Protein AF-A0A9J7M0S5-F1 (afdb_monomer)

Organism: Branchiostoma floridae (NCBI:txid7739)

Foldseek 3Di:
DPPDPPLLVLLLVLLVLLLVLLVCLQVDQAQFWDQPPQWTWGGHLFWIWIDHPPDIDIDGPPDPVPDDPLSVLLVVLSVQLSVLSVVLSVLSVVCVVVVDLDLVSLLVSLVSLLSSLVSLVSSLVSVVVVQCVVVDVPDDTGGGVSSVSSNSSSVSSNVSSVSSNVVSVVVVCVVDPDDDDDDDDDPVVVLVVLLVQLVVLLVVLVVQCVVCVVVVPLVSLLVSLVSLLVSLVSLVVSLVVVVVVVVVPPPDPDDDDDDPVSVVSNVSSVCSNVVSVVSNVVSVPPVPPPPPDPPDPVVVVVVVVVVD

Mean predicted aligned error: 14.4 Å

InterPro domains:
  IPR004031 PMP-22/EMP/MP20/Claudin [PF00822] (10-162)
  IPR004031 PMP-22/EMP/MP20/Claudin [PF00822] (182-276)
  IPR050579 Peripheral myelin protein 22/Epithelial membrane protein-like [PTHR10671] (12-172)

Radius of gyration: 26.74 Å; Cα contacts (8 Å, |Δi|>4): 380; chains: 1; bounding box: 55×58×106 Å

Secondary structure (DSSP, 8-state):
-PPP-HHHHHHHHHHHHHHHHHHHHHHSS-SEEEEETTEEEEE-SSEEEEEETTEEEEEE-S-GGGS-HHHHHHHHHHHHHHHHHHHHHHHHHHHHHTT---HHHHHHHHHHHHHHHHHHHHHHHHHHHHHHHHH-TTSPP-B-HHHHHHHHHHHHHHHHHHHHHHHHHHHHHTTS---------SHHHHHHHHHHHHHHHHHHHHHHHHHHHHTT-HHHHHHHHHHHHHHHHHHHHHHHHHHHHHHHHS-SSSPP---HHHHHHHHHHHHHHHHHHHHHHTTTTTTTSSSS---SHHHHHHHHHTT-

pLDDT: mean 77.49, std 16.08, range [40.69, 97.25]

Nearest PDB structures (foldseek):
  7oca-assembly1_I  TM=7.736E-01  e=8.422E-07  Rattus norvegicus
  7rz9-assembly1_A  TM=8.386E-01  e=1.838E-04  Rattus norvegicus
  4p1n-assembly1_A  TM=4.157E-01  e=3.566E+00  Kluyveromyces 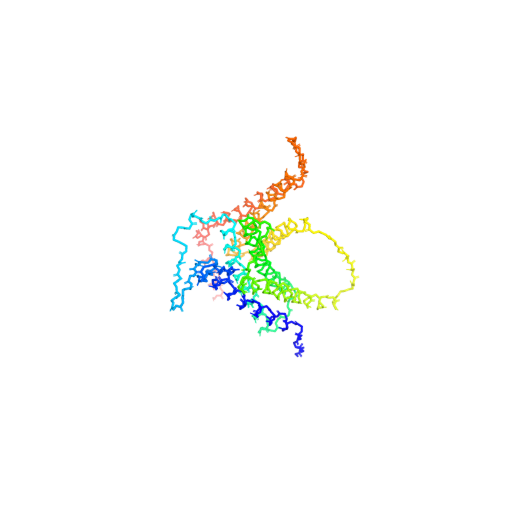marxianus
  6a94-assembly2_B  TM=2.482E-01  e=3.566E+00  Homo sapiens

Sequence (308 aa):
MTPLNDVFVGGISSTLVGLVMYVVGIATPAWVIDSRLGLRQEWGLWQRCTTNIADRTCEGYGDISDLTVALHFTRAFAVIGPLLLIAGVNVALVFYAEHKNSNKVQRKYGALIIAGGACGVIATAIFGVELRNAIGVKLSIPFGYSFHLTLVQGLLTVGGGAVIIADGRRDAEDQQPVQRISQGSGAVHATRTFAVIGLLMLIA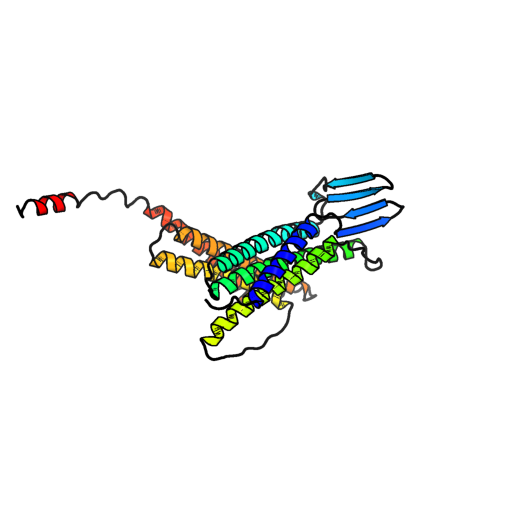GVALAYYAAYKNSNKDKTKYGALIIAGGVCGIIAVAIFGASMRNGSGTELPIPFGYSFYLTWVQAFLTVFGGTDIIDIKAGRRDTEDDQPVHREEVIAMRESII

Solvent-accessible surface area (backbone atoms only — not comparable to full-atom values): 16266 Å² total; per-residue (Å²): 132,79,79,77,60,66,62,49,52,50,12,52,52,35,30,53,54,13,51,53,33,34,54,53,17,59,72,36,39,33,35,31,49,49,76,56,96,79,36,39,37,25,39,28,84,68,31,37,33,42,33,47,99,88,48,74,53,72,44,62,65,85,59,72,82,78,53,56,72,55,56,54,53,22,52,51,27,57,53,51,13,56,53,33,31,53,54,16,49,52,54,52,50,51,38,60,72,67,69,55,89,46,44,76,54,36,43,52,34,17,47,33,21,26,52,14,12,49,25,30,40,50,20,49,51,44,47,52,52,53,52,45,64,74,68,37,95,85,59,87,77,50,69,21,66,21,44,52,34,21,44,52,14,15,53,34,13,32,50,13,14,49,42,30,33,52,55,33,43,54,74,50,49,82,74,48,91,87,85,90,86,91,88,86,81,69,79,68,40,58,46,46,47,36,41,47,52,12,48,53,36,30,54,55,11,52,56,49,29,53,50,21,57,75,68,66,36,77,78,49,32,48,62,19,18,55,36,20,25,56,12,11,55,38,26,41,54,26,44,55,54,50,52,53,54,54,67,69,69,63,91,56,99,65,88,78,83,78,58,70,69,58,56,49,40,45,52,50,17,48,54,30,34,52,57,17,48,53,59,42,50,64,60,65,74,58,68,82,70,72,86,78,77,94,84,59,76,65,62,63,54,61,64,59,63,79,78,115

Structure (mmCIF, N/CA/C/O backbone):
data_AF-A0A9J7M0S5-F1
#
_entry.id   AF-A0A9J7M0S5-F1
#
loop_
_atom_site.group_PDB
_atom_site.id
_atom_site.type_symbol
_atom_site.label_atom_id
_atom_site.label_alt_id
_atom_site.label_comp_id
_atom_site.label_asym_id
_atom_site.label_entity_id
_atom_site.label_seq_id
_atom_site.pdbx_PDB_ins_code
_atom_site.Cartn_x
_atom_site.Cartn_y
_atom_site.Cartn_z
_atom_site.occupancy
_atom_site.B_iso_or_equiv
_atom_site.auth_seq_id
_atom_site.auth_comp_id
_atom_site.auth_asym_id
_atom_site.auth_atom_id
_atom_site.pdbx_PDB_model_num
ATOM 1 N N . MET A 1 1 ? -24.491 -16.991 21.379 1.00 50.66 1 MET A N 1
ATOM 2 C CA . MET A 1 1 ? -23.525 -16.754 20.288 1.00 50.66 1 MET A CA 1
ATOM 3 C C . MET A 1 1 ? -24.301 -16.161 19.138 1.00 50.66 1 MET A C 1
ATOM 5 O O . MET A 1 1 ? -25.203 -16.822 18.643 1.00 50.66 1 MET A O 1
ATOM 9 N N . THR A 1 2 ? -24.041 -14.907 18.791 1.00 56.00 2 THR A N 1
ATOM 10 C CA . THR A 1 2 ? -24.579 -14.333 17.557 1.00 56.00 2 THR A CA 1
ATOM 11 C C . THR A 1 2 ? -23.887 -15.019 16.376 1.00 56.00 2 THR A C 1
ATOM 13 O O . THR A 1 2 ? -22.676 -15.249 16.453 1.00 56.00 2 THR A O 1
ATOM 16 N N . PRO A 1 3 ? -24.631 -15.426 15.332 1.00 68.50 3 PRO A N 1
ATOM 17 C CA . PRO A 1 3 ? -24.021 -15.967 14.127 1.00 68.50 3 PRO A CA 1
ATOM 18 C C . PRO A 1 3 ? -23.045 -14.930 13.578 1.00 68.50 3 PRO A C 1
ATOM 20 O O . PRO A 1 3 ? -23.314 -13.730 13.602 1.00 68.50 3 PRO A O 1
ATOM 23 N N . LEU A 1 4 ? -21.873 -15.396 13.170 1.00 67.56 4 LEU A N 1
ATOM 24 C CA . LEU A 1 4 ? -20.842 -14.522 12.652 1.00 67.56 4 LEU A CA 1
ATOM 25 C C . LEU A 1 4 ? -21.320 -13.918 11.323 1.00 67.56 4 LEU A C 1
ATOM 27 O O . LEU A 1 4 ? -21.829 -14.649 10.477 1.00 67.56 4 LEU A O 1
ATOM 31 N N . ASN A 1 5 ? -21.176 -12.604 11.135 1.00 84.75 5 ASN A N 1
ATOM 32 C CA . ASN A 1 5 ? -21.660 -11.941 9.926 1.00 84.75 5 ASN A CA 1
ATOM 33 C C . ASN A 1 5 ? -20.864 -12.425 8.703 1.00 84.75 5 ASN A C 1
ATOM 35 O O . ASN A 1 5 ? -19.678 -12.114 8.571 1.00 84.75 5 ASN A O 1
ATOM 39 N N . ASP A 1 6 ? -21.523 -13.115 7.769 1.00 89.38 6 ASP A N 1
ATOM 40 C CA . ASP A 1 6 ? -20.924 -13.581 6.505 1.00 89.38 6 ASP A CA 1
ATOM 41 C C . ASP A 1 6 ? -20.226 -12.445 5.729 1.00 89.38 6 ASP A C 1
ATOM 43 O O . ASP A 1 6 ? -19.218 -12.649 5.051 1.00 89.38 6 ASP A O 1
ATOM 47 N N . VAL A 1 7 ? -20.722 -11.213 5.888 1.00 90.06 7 VAL A N 1
ATOM 48 C CA . VAL A 1 7 ? -20.163 -9.986 5.302 1.00 90.06 7 VAL A CA 1
ATOM 49 C C . VAL A 1 7 ? -18.749 -9.694 5.819 1.00 90.06 7 VAL A C 1
ATOM 51 O O . VAL A 1 7 ? -17.859 -9.357 5.035 1.00 90.06 7 VAL A O 1
ATOM 54 N N . PHE A 1 8 ? -18.519 -9.855 7.124 1.00 90.69 8 PHE A N 1
ATOM 55 C CA . PHE A 1 8 ? -17.214 -9.636 7.746 1.00 90.69 8 PHE A CA 1
ATOM 56 C C . PHE A 1 8 ? -16.186 -10.661 7.263 1.00 90.69 8 PHE A C 1
ATOM 58 O O . PHE A 1 8 ? -15.068 -10.301 6.882 1.00 90.69 8 PHE A O 1
ATOM 65 N N . VAL A 1 9 ? -16.596 -11.934 7.214 1.00 92.44 9 VAL A N 1
ATOM 66 C CA . VAL A 1 9 ? -15.779 -13.033 6.680 1.00 92.44 9 VAL A CA 1
ATOM 67 C C . VAL A 1 9 ? -15.413 -12.758 5.228 1.00 92.44 9 VAL A C 1
ATOM 69 O O . VAL A 1 9 ? -14.238 -12.828 4.876 1.00 92.44 9 VAL A O 1
ATOM 72 N N . GLY A 1 10 ? -16.385 -12.340 4.412 1.00 90.56 10 GLY A N 1
ATOM 73 C CA . GLY A 1 10 ? -16.151 -11.939 3.027 1.00 90.56 10 GLY A CA 1
ATOM 74 C C . GLY A 1 10 ? -15.109 -10.822 2.895 1.00 90.56 10 GLY A C 1
ATOM 75 O O . GLY A 1 10 ? -14.221 -10.905 2.045 1.00 90.56 10 GLY A O 1
ATOM 76 N N . GLY A 1 11 ? -15.153 -9.814 3.773 1.00 93.38 11 GLY A N 1
ATOM 77 C CA . GLY A 1 11 ? -14.161 -8.735 3.817 1.00 93.38 11 GLY A CA 1
ATOM 78 C C . GLY A 1 11 ? -12.740 -9.224 4.133 1.00 93.38 11 GLY A C 1
ATOM 79 O O . GLY A 1 11 ? -11.782 -8.828 3.456 1.00 93.38 11 GLY A O 1
ATOM 80 N N . ILE A 1 12 ? -12.593 -10.126 5.110 1.00 93.50 12 ILE A N 1
ATOM 81 C CA . ILE A 1 12 ? -11.300 -10.742 5.458 1.00 93.50 12 ILE A CA 1
ATOM 82 C C . ILE A 1 12 ? -10.793 -11.622 4.312 1.00 93.50 12 ILE A C 1
ATOM 84 O O . ILE A 1 12 ? -9.646 -11.466 3.891 1.00 93.50 12 ILE A O 1
ATOM 88 N N . SER A 1 13 ? -11.634 -12.505 3.768 1.00 92.19 13 SER A N 1
ATOM 89 C CA . SER A 1 13 ? -11.271 -13.403 2.667 1.00 92.19 13 SER A CA 1
ATOM 90 C C . SER A 1 13 ? -10.833 -12.629 1.422 1.00 92.19 13 SER A C 1
ATOM 92 O O . SER A 1 13 ? -9.784 -12.935 0.856 1.00 92.19 13 SER A O 1
ATOM 94 N N . SER A 1 14 ? -11.565 -11.574 1.039 1.00 94.75 14 SER A N 1
ATOM 95 C CA . SER A 1 14 ? -11.180 -10.682 -0.068 1.00 94.75 14 SER A CA 1
ATOM 96 C C . SER A 1 14 ? -9.816 -10.032 0.178 1.00 94.75 14 SER A C 1
ATOM 98 O O . SER A 1 14 ? -8.972 -9.972 -0.718 1.00 94.75 14 SER A O 1
ATOM 100 N N . THR A 1 15 ? -9.562 -9.591 1.413 1.00 95.12 15 THR A N 1
ATOM 101 C CA . THR A 1 15 ? -8.284 -8.973 1.788 1.00 95.12 15 THR A CA 1
ATOM 102 C C . THR A 1 15 ? -7.125 -9.972 1.741 1.00 95.12 15 THR A C 1
ATOM 104 O O . THR A 1 15 ? -6.049 -9.616 1.269 1.00 95.12 15 THR A O 1
ATOM 107 N N . LEU A 1 16 ? -7.331 -11.219 2.178 1.00 92.88 16 LEU A N 1
ATOM 108 C CA . LEU A 1 16 ? -6.322 -12.285 2.120 1.00 92.88 16 LEU A CA 1
ATOM 109 C C . LEU A 1 16 ? -5.949 -12.642 0.678 1.00 92.88 16 LEU A C 1
ATOM 111 O O . LEU A 1 16 ? -4.764 -12.700 0.352 1.00 92.88 16 LEU A O 1
ATOM 115 N N . VAL A 1 17 ? -6.944 -12.824 -0.196 1.00 92.44 17 VAL A N 1
ATOM 116 C CA . VAL A 1 17 ? -6.710 -13.065 -1.630 1.00 92.44 17 VAL A CA 1
ATOM 117 C C . VAL A 1 17 ? -5.955 -11.888 -2.246 1.00 92.44 17 VAL A C 1
ATOM 119 O O . VAL A 1 17 ? -4.959 -12.088 -2.941 1.00 92.44 17 VAL A O 1
ATOM 122 N N . GLY A 1 18 ? -6.373 -10.660 -1.926 1.00 94.75 18 GLY A N 1
ATOM 123 C CA . GLY A 1 18 ? -5.671 -9.451 -2.334 1.00 94.75 18 GLY A CA 1
ATOM 124 C C . GLY A 1 18 ? -4.216 -9.430 -1.856 1.00 94.75 18 GLY A C 1
ATOM 125 O O . GLY A 1 18 ? -3.323 -9.198 -2.659 1.00 94.75 18 GLY A O 1
ATOM 126 N N . LEU A 1 19 ? -3.938 -9.737 -0.588 1.00 94.88 19 LEU A N 1
ATOM 127 C CA . LEU A 1 19 ? -2.573 -9.778 -0.051 1.00 94.88 19 LEU A CA 1
ATOM 128 C C . LEU A 1 19 ? -1.677 -10.766 -0.817 1.00 94.88 19 LEU A C 1
ATOM 130 O O . LEU A 1 19 ? -0.555 -10.410 -1.174 1.00 94.88 19 LEU A O 1
ATOM 134 N N . VAL A 1 20 ? -2.173 -11.970 -1.117 1.00 91.62 20 VAL A N 1
ATOM 135 C CA . VAL A 1 20 ? -1.430 -12.962 -1.914 1.00 91.62 20 VAL A CA 1
ATOM 136 C C . VAL A 1 20 ? -1.139 -12.420 -3.313 1.00 91.62 20 VAL A C 1
ATOM 138 O O . VAL A 1 20 ? 0.007 -12.468 -3.762 1.00 91.62 20 VAL A O 1
ATOM 141 N N . MET A 1 21 ? -2.143 -11.840 -3.979 1.00 93.81 21 MET A N 1
ATOM 142 C CA . MET A 1 21 ? -1.956 -11.191 -5.280 1.00 93.81 21 MET A CA 1
ATOM 143 C C . MET A 1 21 ? -0.946 -10.042 -5.211 1.00 93.81 21 MET A C 1
ATOM 145 O O . MET A 1 21 ? -0.172 -9.882 -6.153 1.00 93.81 21 MET A O 1
ATOM 149 N N . TYR A 1 22 ? -0.896 -9.288 -4.103 1.00 96.31 22 TYR A N 1
ATOM 150 C CA . TYR A 1 22 ? 0.104 -8.235 -3.913 1.00 96.31 22 TYR A CA 1
ATOM 151 C C . TYR A 1 22 ? 1.507 -8.829 -3.923 1.00 96.31 22 TYR A C 1
ATOM 153 O O . TYR A 1 22 ? 2.348 -8.419 -4.717 1.00 96.31 22 TYR A O 1
ATOM 161 N N . VAL A 1 23 ? 1.755 -9.809 -3.050 1.00 92.50 23 VAL A N 1
ATOM 162 C CA . VAL A 1 23 ? 3.083 -10.402 -2.863 1.00 92.50 23 VAL A CA 1
ATOM 163 C C . VAL A 1 23 ? 3.568 -11.028 -4.168 1.00 92.50 23 VAL A C 1
ATOM 165 O O . VAL A 1 23 ? 4.701 -10.789 -4.581 1.00 92.50 23 VAL A O 1
ATOM 168 N N . VAL A 1 24 ? 2.694 -11.759 -4.866 1.00 93.56 24 VAL A N 1
ATOM 169 C CA . VAL A 1 24 ? 3.006 -12.330 -6.183 1.00 93.56 24 VAL A CA 1
ATOM 170 C C . VAL A 1 24 ? 3.266 -11.225 -7.208 1.00 93.56 24 VAL A C 1
ATOM 172 O O . VAL A 1 24 ? 4.256 -11.293 -7.935 1.00 93.56 24 VAL A O 1
ATOM 175 N N . GLY A 1 25 ? 2.426 -10.189 -7.249 1.00 95.12 25 GLY A N 1
ATOM 176 C CA . GLY A 1 25 ? 2.572 -9.050 -8.153 1.00 95.12 25 GLY A CA 1
ATOM 177 C C . GLY A 1 25 ? 3.913 -8.339 -7.984 1.00 95.12 25 GLY A C 1
ATOM 178 O O . GLY A 1 25 ? 4.623 -8.136 -8.961 1.00 95.12 25 GLY A O 1
ATOM 179 N N . ILE A 1 26 ? 4.330 -8.027 -6.757 1.00 95.81 26 ILE A N 1
ATOM 180 C CA . ILE A 1 26 ? 5.596 -7.312 -6.527 1.00 95.81 26 ILE A CA 1
ATOM 181 C C . ILE A 1 26 ? 6.823 -8.203 -6.703 1.00 95.81 26 ILE A C 1
ATOM 183 O O . ILE A 1 26 ? 7.865 -7.696 -7.105 1.00 95.81 26 ILE A O 1
ATOM 187 N N . ALA A 1 27 ? 6.737 -9.498 -6.390 1.00 92.94 27 ALA A N 1
ATOM 188 C CA . ALA A 1 27 ? 7.886 -10.401 -6.453 1.00 92.94 27 ALA A CA 1
ATOM 189 C C . ALA A 1 27 ? 8.211 -10.842 -7.888 1.00 92.94 27 ALA A C 1
ATOM 191 O O . ALA A 1 27 ? 9.356 -11.171 -8.196 1.00 92.94 27 ALA A O 1
ATOM 192 N N . THR A 1 28 ? 7.213 -10.862 -8.771 1.00 95.06 28 THR A N 1
ATOM 193 C CA . THR A 1 28 ? 7.374 -11.361 -10.140 1.00 95.06 28 THR A CA 1
ATOM 194 C C . THR A 1 28 ? 7.913 -10.290 -11.098 1.00 95.06 28 THR A C 1
ATOM 196 O O . THR A 1 28 ? 7.571 -9.111 -10.983 1.00 95.06 28 THR A O 1
ATOM 199 N N . PRO A 1 29 ? 8.747 -10.674 -12.086 1.00 94.56 29 PRO A N 1
ATOM 200 C CA . PRO A 1 29 ? 9.398 -9.727 -12.985 1.00 94.56 29 PRO A CA 1
ATOM 201 C C . PRO A 1 29 ? 8.539 -9.298 -14.184 1.00 94.56 29 PRO A C 1
ATOM 203 O O . PRO A 1 29 ? 9.051 -8.681 -15.104 1.00 94.56 29 PRO A O 1
ATOM 206 N N . ALA A 1 30 ? 7.251 -9.638 -14.228 1.00 95.88 30 ALA A N 1
ATOM 207 C CA . ALA A 1 30 ? 6.408 -9.429 -15.403 1.00 95.88 30 ALA A CA 1
ATOM 208 C C . ALA A 1 30 ? 5.510 -8.192 -15.250 1.00 95.88 30 ALA A C 1
ATOM 210 O O . ALA A 1 30 ? 4.289 -8.276 -15.399 1.00 95.88 30 ALA A O 1
ATOM 211 N N . TRP A 1 31 ? 6.100 -7.036 -14.933 1.00 96.50 31 TRP A N 1
ATOM 212 C CA . TRP A 1 31 ? 5.376 -5.757 -14.934 1.00 96.50 31 TRP A CA 1
ATOM 213 C C . TRP A 1 31 ? 5.278 -5.172 -16.342 1.00 96.50 31 TRP A C 1
ATOM 215 O O . TRP A 1 31 ? 4.243 -4.617 -16.709 1.00 96.50 31 TRP A O 1
ATOM 225 N N . VAL A 1 32 ? 6.321 -5.366 -17.148 1.00 95.62 32 VAL A N 1
ATOM 226 C CA . VAL A 1 32 ? 6.356 -5.038 -18.580 1.00 95.62 32 VAL A CA 1
ATOM 227 C C . VAL A 1 32 ? 6.932 -6.224 -19.327 1.00 95.62 32 VAL A C 1
ATOM 229 O O . VAL A 1 32 ? 7.891 -6.835 -18.855 1.00 95.62 32 VAL A O 1
ATOM 232 N N . ILE A 1 33 ? 6.357 -6.547 -20.481 1.00 94.69 33 ILE A N 1
ATOM 233 C CA . ILE A 1 33 ? 6.844 -7.623 -21.343 1.00 94.69 33 ILE A CA 1
ATOM 234 C C . ILE A 1 33 ? 7.130 -7.029 -22.717 1.00 94.69 33 ILE A C 1
ATOM 236 O O . ILE A 1 33 ? 6.203 -6.719 -23.452 1.00 94.69 33 ILE A O 1
ATOM 240 N N . ASP A 1 34 ? 8.399 -6.889 -23.083 1.00 93.38 34 ASP A N 1
ATOM 241 C CA . ASP A 1 34 ? 8.790 -6.495 -24.436 1.00 93.38 34 ASP A CA 1
ATOM 242 C C . ASP A 1 34 ? 9.252 -7.723 -25.227 1.00 93.38 34 ASP A C 1
ATOM 244 O O . ASP A 1 34 ? 9.891 -8.631 -24.697 1.00 93.38 34 ASP A O 1
ATOM 248 N N . SER A 1 35 ? 8.888 -7.794 -26.501 1.00 92.06 35 SER A N 1
ATOM 249 C CA . SER A 1 35 ? 9.251 -8.897 -27.394 1.00 92.06 35 SER A CA 1
ATOM 250 C C . SER A 1 35 ? 9.751 -8.315 -28.705 1.00 92.06 35 SER A C 1
ATOM 252 O O . SER A 1 35 ? 8.985 -8.113 -29.647 1.00 92.06 35 SER A O 1
ATOM 254 N N . ARG A 1 36 ? 11.052 -8.017 -28.759 1.00 87.50 36 ARG A N 1
ATOM 255 C CA . ARG A 1 36 ? 11.717 -7.471 -29.950 1.00 87.50 36 ARG A CA 1
ATOM 256 C C . ARG A 1 36 ? 12.820 -8.412 -30.398 1.00 87.50 36 ARG A C 1
ATOM 258 O O . ARG A 1 36 ? 13.562 -8.940 -29.578 1.00 87.50 36 ARG A O 1
ATOM 265 N N . LEU A 1 37 ? 12.937 -8.596 -31.714 1.00 85.69 37 LEU A N 1
ATOM 266 C CA . LEU A 1 37 ? 14.031 -9.352 -32.344 1.00 85.69 37 LEU A CA 1
ATOM 267 C C . LEU A 1 37 ? 14.166 -10.804 -31.833 1.00 85.69 37 LEU A C 1
ATOM 269 O O . LEU A 1 37 ? 15.267 -11.335 -31.752 1.00 85.69 37 LEU A O 1
ATOM 273 N N . GLY A 1 38 ? 13.051 -11.442 -31.462 1.00 87.31 38 GLY A N 1
ATOM 274 C CA . GLY A 1 38 ? 13.047 -12.813 -30.932 1.00 87.31 38 GLY A CA 1
ATOM 275 C C . GLY A 1 38 ? 13.525 -12.947 -29.481 1.00 87.31 38 GLY A C 1
ATOM 276 O O . GLY A 1 38 ? 13.530 -14.057 -28.956 1.00 87.31 38 GLY A O 1
ATOM 277 N N . LEU A 1 39 ? 13.877 -11.841 -28.815 1.00 93.06 39 LEU A N 1
ATOM 278 C CA . LEU A 1 39 ? 14.181 -11.805 -27.387 1.00 93.06 39 LEU A CA 1
ATOM 279 C C . LEU A 1 39 ? 12.950 -11.329 -26.617 1.00 93.06 39 LEU A C 1
ATOM 281 O O . LEU A 1 39 ? 12.393 -10.266 -26.904 1.00 93.06 39 LEU A O 1
ATOM 285 N N . ARG A 1 40 ? 12.537 -12.110 -25.617 1.00 94.81 40 ARG A N 1
ATOM 286 C CA . ARG A 1 40 ? 11.470 -11.722 -24.692 1.00 94.81 40 ARG A CA 1
ATOM 287 C C . ARG A 1 40 ? 12.095 -11.151 -23.428 1.00 94.81 40 ARG A C 1
ATOM 289 O O . ARG A 1 40 ? 12.726 -11.879 -22.666 1.00 94.81 40 ARG A O 1
ATOM 296 N N . GLN A 1 41 ? 11.914 -9.858 -23.208 1.00 95.75 41 GLN A N 1
ATOM 297 C CA . GLN A 1 41 ? 12.384 -9.155 -22.022 1.00 95.75 41 GLN A CA 1
ATOM 298 C C . GLN A 1 41 ? 11.222 -8.890 -21.069 1.00 95.75 41 GLN A C 1
ATOM 300 O O . GLN A 1 41 ? 10.191 -8.350 -21.457 1.00 95.75 41 GLN A O 1
ATOM 305 N N . GLU A 1 42 ? 11.399 -9.249 -19.806 1.00 96.06 42 GLU A N 1
ATOM 306 C CA . GLU A 1 42 ? 10.444 -9.022 -18.728 1.00 96.06 42 GLU A CA 1
ATOM 307 C C . GLU A 1 42 ? 11.075 -8.093 -17.695 1.00 96.06 42 GLU A C 1
ATOM 309 O O . GLU A 1 42 ? 12.166 -8.359 -17.185 1.00 96.06 42 GLU A O 1
ATOM 314 N N . TRP A 1 43 ? 10.405 -6.980 -17.416 1.00 95.19 43 TRP A N 1
ATOM 315 C CA . TRP A 1 43 ? 10.889 -5.959 -16.495 1.00 95.19 43 TRP A CA 1
ATOM 316 C C . TRP A 1 43 ? 10.038 -5.995 -15.235 1.00 95.19 43 TRP A C 1
ATOM 318 O O . TRP A 1 43 ? 8.817 -5.826 -15.305 1.00 95.19 43 TRP A O 1
ATOM 328 N N . GLY A 1 44 ? 10.683 -6.230 -14.094 1.00 95.25 44 GLY A N 1
ATOM 329 C CA . GLY A 1 44 ? 10.062 -6.260 -12.777 1.00 95.25 44 GLY A CA 1
ATOM 330 C C . GLY A 1 44 ? 10.387 -5.042 -11.933 1.00 95.25 44 GLY A C 1
ATOM 331 O O . GLY A 1 44 ? 11.143 -4.165 -12.334 1.00 95.25 44 GLY A O 1
ATOM 332 N N . LEU A 1 45 ? 9.887 -5.031 -10.696 1.00 94.75 45 LEU A N 1
ATOM 333 C CA . LEU A 1 45 ? 10.347 -4.044 -9.719 1.00 94.75 45 LEU A CA 1
ATOM 334 C C . LEU A 1 45 ? 11.797 -4.285 -9.316 1.00 94.75 45 LEU A C 1
ATOM 336 O O . LEU A 1 45 ? 12.533 -3.320 -9.160 1.00 94.75 45 LEU A O 1
ATOM 340 N N . TRP A 1 46 ? 12.207 -5.539 -9.125 1.00 96.00 46 TRP A N 1
ATOM 341 C CA . TRP A 1 46 ? 13.481 -5.881 -8.471 1.00 96.00 46 TRP A CA 1
ATOM 342 C C . TRP A 1 46 ? 14.563 -6.371 -9.426 1.00 96.00 46 TRP A C 1
ATOM 344 O O . TRP A 1 46 ? 15.748 -6.234 -9.136 1.00 96.00 46 TRP A O 1
ATOM 354 N N . GLN A 1 47 ? 14.156 -6.936 -10.555 1.00 95.25 47 GLN A N 1
ATOM 355 C CA . GLN A 1 47 ? 15.047 -7.568 -11.515 1.00 95.25 47 GLN A CA 1
ATOM 356 C C . GLN A 1 47 ? 14.455 -7.481 -12.916 1.00 95.25 47 GLN A C 1
ATOM 358 O O . GLN A 1 47 ? 13.240 -7.327 -13.081 1.00 95.25 47 GLN A O 1
ATOM 363 N N . ARG A 1 48 ? 15.319 -7.639 -13.914 1.00 95.38 48 ARG A N 1
ATOM 364 C CA . ARG A 1 48 ? 14.944 -7.810 -15.315 1.00 95.38 48 ARG A CA 1
ATOM 365 C C . ARG A 1 48 ? 15.331 -9.213 -15.762 1.00 95.38 48 ARG A C 1
ATOM 367 O O . ARG A 1 48 ? 16.366 -9.732 -15.354 1.00 95.38 48 ARG A O 1
ATOM 374 N N . CYS A 1 49 ? 14.497 -9.831 -16.582 1.00 97.00 49 CYS A N 1
ATOM 375 C CA . CYS A 1 49 ? 14.756 -11.154 -17.126 1.00 97.00 49 CYS A CA 1
ATOM 376 C C . CYS A 1 49 ? 14.716 -11.105 -18.649 1.00 97.00 49 CYS A C 1
ATOM 378 O O . CYS A 1 49 ? 13.765 -10.588 -19.228 1.00 97.00 49 CYS A O 1
ATOM 380 N N . THR A 1 50 ? 15.715 -11.688 -19.299 1.00 96.81 50 THR A N 1
ATOM 381 C CA . THR A 1 50 ? 15.747 -11.874 -20.749 1.00 96.81 50 THR A CA 1
ATOM 382 C C . THR A 1 50 ? 15.615 -13.359 -21.046 1.00 96.81 50 THR A C 1
ATOM 384 O O . THR A 1 50 ? 16.351 -14.180 -20.509 1.00 96.81 50 THR A O 1
ATOM 387 N N . THR A 1 51 ? 14.655 -13.712 -21.892 1.00 96.69 51 THR A N 1
ATOM 388 C CA . THR A 1 51 ? 14.451 -15.078 -22.373 1.00 96.69 51 THR A CA 1
ATOM 389 C C . THR A 1 51 ? 14.852 -15.139 -23.843 1.00 96.69 51 THR A C 1
ATOM 391 O O . THR A 1 51 ? 14.247 -14.470 -24.685 1.00 96.69 51 THR A O 1
ATOM 394 N N . ASN A 1 52 ? 15.889 -15.922 -24.128 1.00 94.00 52 ASN A N 1
ATOM 395 C CA . ASN A 1 52 ? 16.272 -16.373 -25.463 1.00 94.00 52 ASN A CA 1
ATOM 396 C C . ASN A 1 52 ? 15.666 -17.775 -25.707 1.00 94.00 52 ASN A C 1
ATOM 398 O O . ASN A 1 52 ? 15.150 -18.392 -24.780 1.00 94.00 52 ASN A O 1
ATOM 402 N N . ILE A 1 53 ? 15.726 -18.287 -26.938 1.00 88.44 53 ILE A N 1
ATOM 403 C CA . ILE A 1 53 ? 15.055 -19.509 -27.429 1.00 88.44 53 ILE A CA 1
ATOM 404 C C . ILE A 1 53 ? 15.179 -20.716 -26.476 1.00 88.44 53 ILE A C 1
ATOM 406 O O . ILE A 1 53 ? 14.254 -21.523 -26.410 1.00 88.44 53 ILE A O 1
ATOM 410 N N . ALA A 1 54 ? 16.276 -20.835 -25.721 1.00 90.31 54 ALA A N 1
ATOM 411 C CA . ALA A 1 54 ? 16.498 -21.941 -24.788 1.00 90.31 54 ALA A CA 1
ATOM 412 C C . ALA A 1 54 ? 16.933 -21.524 -23.371 1.00 90.31 54 ALA A C 1
ATOM 414 O O . ALA A 1 54 ? 17.079 -22.396 -22.520 1.00 90.31 54 ALA A O 1
ATOM 415 N N . ASP A 1 55 ? 17.149 -20.233 -23.103 1.00 95.25 55 ASP A N 1
ATOM 416 C CA . ASP A 1 55 ? 17.734 -19.789 -21.834 1.00 95.25 55 ASP A CA 1
ATOM 417 C C . ASP A 1 55 ? 17.046 -18.535 -21.291 1.00 95.25 55 ASP A C 1
ATOM 419 O O . ASP A 1 55 ? 16.711 -17.617 -22.044 1.00 95.25 55 ASP A O 1
ATOM 423 N N . ARG A 1 56 ? 16.834 -18.503 -19.973 1.00 96.25 56 ARG A N 1
ATOM 424 C CA . ARG A 1 56 ? 16.241 -17.377 -19.250 1.00 96.25 56 ARG A CA 1
ATOM 425 C C . ARG A 1 56 ? 17.243 -16.868 -18.229 1.00 96.25 56 ARG A C 1
ATOM 427 O O . ARG A 1 56 ? 17.403 -17.449 -17.159 1.00 96.25 56 ARG A O 1
ATOM 434 N N . THR A 1 57 ? 17.839 -15.725 -18.528 1.00 97.25 57 THR A N 1
ATOM 435 C CA . THR A 1 57 ? 18.756 -15.036 -17.626 1.00 97.25 57 THR A CA 1
ATOM 436 C C . THR A 1 57 ? 18.011 -13.926 -16.897 1.00 97.25 57 THR A C 1
ATOM 438 O O . THR A 1 57 ? 17.337 -13.101 -17.511 1.00 97.25 57 THR A O 1
ATOM 441 N N . CYS A 1 58 ? 18.092 -13.914 -15.568 1.00 97.12 58 CYS A N 1
ATOM 442 C CA . CYS A 1 58 ? 17.548 -12.845 -14.737 1.00 97.12 58 CYS A CA 1
ATOM 443 C C . CYS A 1 58 ? 18.696 -12.144 -14.026 1.00 97.12 58 CYS A C 1
ATOM 445 O O . CYS A 1 58 ? 19.525 -12.791 -13.390 1.00 97.12 58 CYS A O 1
ATOM 447 N N . GLU A 1 59 ? 18.725 -10.824 -14.120 1.00 96.69 59 GLU A N 1
ATOM 448 C CA . GLU A 1 59 ? 19.717 -9.991 -13.462 1.00 96.69 59 GLU A CA 1
ATOM 449 C C . GLU A 1 59 ? 19.013 -8.927 -12.620 1.00 96.69 59 GLU A C 1
ATOM 451 O O . GLU A 1 59 ? 18.034 -8.295 -13.038 1.00 96.69 59 GLU A O 1
ATOM 456 N N . GLY A 1 60 ? 19.499 -8.759 -11.391 1.00 94.94 60 GLY A N 1
ATOM 457 C CA . GLY A 1 60 ? 19.118 -7.624 -10.566 1.00 94.94 60 GLY A CA 1
ATOM 458 C C . GLY A 1 60 ? 19.584 -6.325 -11.217 1.00 94.94 60 GLY A C 1
ATOM 459 O O . GLY A 1 60 ? 20.519 -6.310 -12.018 1.00 94.94 60 GLY A O 1
ATOM 460 N N . TYR A 1 61 ? 18.941 -5.218 -10.865 1.00 93.19 61 TYR A N 1
ATOM 461 C CA . TYR A 1 61 ? 19.448 -3.911 -11.267 1.00 93.19 61 TYR A CA 1
ATOM 462 C C . TYR A 1 61 ? 20.799 -3.668 -10.580 1.00 93.19 61 TYR A C 1
ATOM 464 O O . TYR A 1 61 ? 20.837 -3.533 -9.359 1.00 93.19 61 TYR A O 1
ATOM 472 N N . GLY A 1 62 ? 21.883 -3.696 -11.363 1.00 88.25 62 GLY A N 1
ATOM 473 C CA . GLY A 1 62 ? 23.259 -3.679 -10.861 1.00 88.25 62 GLY A CA 1
ATOM 474 C C . GLY A 1 62 ? 23.597 -2.415 -10.076 1.00 88.25 62 GLY A C 1
ATOM 475 O O . GLY A 1 62 ? 23.998 -2.515 -8.920 1.00 88.25 62 GLY A O 1
ATOM 476 N N . ASP A 1 63 ? 23.375 -1.242 -10.674 1.00 89.94 63 ASP A N 1
ATOM 477 C CA . ASP A 1 63 ? 23.453 0.029 -9.959 1.00 89.94 63 ASP A CA 1
ATOM 478 C C . ASP A 1 63 ? 22.042 0.542 -9.664 1.00 89.94 63 ASP A C 1
ATOM 480 O O . ASP A 1 63 ? 21.228 0.796 -10.555 1.00 89.94 63 ASP A O 1
ATOM 484 N N . ILE A 1 64 ? 21.735 0.659 -8.376 1.00 85.44 64 ILE A N 1
ATOM 485 C CA . ILE A 1 64 ? 20.458 1.190 -7.901 1.00 85.44 64 ILE A CA 1
ATOM 486 C C . ILE A 1 64 ? 20.343 2.685 -8.237 1.00 85.44 64 ILE A C 1
ATOM 488 O O . ILE A 1 64 ? 19.228 3.186 -8.359 1.00 85.44 64 ILE A O 1
ATOM 492 N N . SER A 1 65 ? 21.472 3.373 -8.414 1.00 87.00 65 SER A N 1
ATOM 493 C CA . SER A 1 65 ? 21.549 4.805 -8.720 1.00 87.00 65 SER A CA 1
ATOM 494 C C . SER A 1 65 ? 21.066 5.136 -10.134 1.00 87.00 65 SER A C 1
ATOM 496 O O . SER A 1 65 ? 20.636 6.260 -10.381 1.00 87.00 65 SER A O 1
ATOM 498 N N . ASP A 1 66 ? 21.081 4.155 -11.040 1.00 88.25 66 ASP A N 1
ATOM 499 C CA . ASP A 1 66 ? 20.639 4.318 -12.430 1.00 88.25 66 ASP A CA 1
ATOM 500 C C . ASP A 1 66 ? 19.110 4.254 -12.581 1.00 88.25 66 ASP A C 1
ATOM 502 O O . ASP A 1 66 ? 18.568 4.453 -13.673 1.00 88.25 66 ASP A O 1
ATOM 506 N N . LEU A 1 67 ? 18.382 3.951 -11.502 1.00 90.19 67 LEU A N 1
ATOM 507 C CA . LEU A 1 67 ? 16.931 3.861 -11.542 1.00 90.19 67 LEU A CA 1
ATOM 508 C C . LEU A 1 67 ? 16.276 5.237 -11.485 1.00 90.19 67 LEU A C 1
ATOM 510 O O . LEU A 1 67 ? 16.692 6.145 -10.769 1.00 90.19 67 LEU A O 1
ATOM 514 N N . THR A 1 68 ? 15.160 5.368 -12.199 1.00 92.62 68 THR A N 1
ATOM 515 C CA . THR A 1 68 ? 14.374 6.598 -12.153 1.00 92.62 68 THR A CA 1
ATOM 516 C C . THR A 1 68 ? 13.779 6.805 -10.761 1.00 92.62 68 THR A C 1
ATOM 518 O O . THR A 1 68 ? 13.372 5.864 -10.070 1.00 92.62 68 THR A O 1
ATOM 521 N N . VAL A 1 69 ? 13.667 8.071 -10.351 1.00 91.25 69 VAL A N 1
ATOM 522 C CA . VAL A 1 69 ? 13.053 8.472 -9.073 1.00 91.25 69 VAL A CA 1
ATOM 523 C C . VAL A 1 69 ? 11.649 7.865 -8.911 1.00 91.25 69 VAL A C 1
ATOM 525 O O . VAL A 1 69 ? 11.272 7.423 -7.825 1.00 91.25 69 VAL A O 1
ATOM 528 N N . ALA A 1 70 ? 10.885 7.765 -10.003 1.00 89.81 70 ALA A N 1
ATOM 529 C CA . ALA A 1 70 ? 9.568 7.134 -10.018 1.00 89.81 70 ALA A CA 1
ATOM 530 C C . ALA A 1 70 ? 9.614 5.642 -9.636 1.00 89.81 70 ALA A C 1
ATOM 532 O O . ALA A 1 70 ? 8.759 5.163 -8.882 1.00 89.81 70 ALA A O 1
ATOM 533 N N . LEU A 1 71 ? 10.622 4.901 -10.103 1.00 91.44 71 LEU A N 1
ATOM 534 C CA . LEU A 1 71 ? 10.785 3.488 -9.772 1.00 91.44 71 LEU A CA 1
ATOM 535 C C . LEU A 1 71 ? 11.170 3.293 -8.296 1.00 91.44 71 LEU A C 1
ATOM 537 O O . LEU A 1 71 ? 10.677 2.361 -7.658 1.00 91.44 71 LEU A O 1
ATOM 541 N N . HIS A 1 72 ? 11.949 4.210 -7.710 1.00 92.50 72 HIS A N 1
ATOM 542 C CA . HIS A 1 72 ? 12.212 4.217 -6.265 1.00 92.50 72 HIS A CA 1
ATOM 543 C C . HIS A 1 72 ? 10.936 4.398 -5.438 1.00 92.50 72 HIS A C 1
ATOM 545 O O . HIS A 1 72 ? 10.694 3.624 -4.509 1.00 92.50 72 HIS A O 1
ATOM 551 N N . PHE A 1 73 ? 10.086 5.367 -5.791 1.00 90.31 73 PHE A N 1
ATOM 552 C CA . PHE A 1 73 ? 8.798 5.546 -5.114 1.00 90.31 73 PHE A CA 1
ATOM 553 C C . PHE A 1 73 ? 7.886 4.331 -5.288 1.00 90.31 73 PHE A C 1
ATOM 555 O O . PHE A 1 73 ? 7.279 3.876 -4.320 1.00 90.31 73 PHE A O 1
ATOM 562 N N . THR A 1 74 ? 7.840 3.760 -6.494 1.00 94.00 74 THR A N 1
ATOM 563 C CA . THR A 1 74 ? 7.077 2.537 -6.781 1.00 94.00 74 THR A CA 1
ATOM 564 C C . THR A 1 74 ? 7.505 1.396 -5.858 1.00 94.00 74 THR A C 1
ATOM 566 O O . THR A 1 74 ? 6.656 0.778 -5.218 1.00 94.00 74 THR A O 1
ATOM 569 N N . ARG A 1 75 ? 8.817 1.157 -5.719 1.00 95.50 75 ARG A N 1
ATOM 570 C CA . ARG A 1 75 ? 9.369 0.148 -4.800 1.00 95.50 75 ARG A CA 1
ATOM 571 C C . ARG A 1 75 ? 9.015 0.435 -3.343 1.00 95.50 75 ARG A C 1
ATOM 573 O O . ARG A 1 75 ? 8.634 -0.485 -2.626 1.00 95.50 75 ARG A O 1
ATOM 580 N N . ALA A 1 76 ? 9.097 1.692 -2.908 1.00 92.94 76 ALA A N 1
ATOM 581 C CA . ALA A 1 76 ? 8.750 2.066 -1.539 1.00 92.94 76 ALA A CA 1
ATOM 582 C C . ALA A 1 76 ? 7.276 1.756 -1.224 1.00 92.94 76 ALA A C 1
ATOM 584 O O . ALA A 1 76 ? 6.981 1.092 -0.230 1.00 92.94 76 ALA A O 1
ATOM 585 N N . PHE A 1 77 ? 6.346 2.154 -2.098 1.00 91.94 77 PHE A N 1
ATOM 586 C CA . PHE A 1 77 ? 4.922 1.848 -1.925 1.00 91.94 77 PHE A CA 1
ATOM 587 C C . PHE A 1 77 ? 4.620 0.348 -2.026 1.00 91.94 77 PHE A C 1
ATOM 589 O O . PHE A 1 77 ? 3.801 -0.152 -1.251 1.00 91.94 77 PHE A O 1
ATOM 596 N N . ALA A 1 78 ? 5.316 -0.370 -2.912 1.00 93.62 78 ALA A N 1
ATOM 597 C CA . ALA A 1 78 ? 5.217 -1.820 -3.056 1.00 93.62 78 ALA A CA 1
ATOM 598 C C . ALA A 1 78 ? 5.676 -2.591 -1.808 1.00 93.62 78 ALA A C 1
ATOM 600 O O . ALA A 1 78 ? 5.222 -3.709 -1.595 1.00 93.62 78 ALA A O 1
ATOM 601 N N . VAL A 1 79 ? 6.542 -2.007 -0.971 1.00 94.56 79 VAL A N 1
ATOM 602 C CA . VAL A 1 79 ? 6.971 -2.596 0.310 1.00 94.56 79 VAL A CA 1
ATOM 603 C C . VAL A 1 79 ? 6.067 -2.154 1.463 1.00 94.56 79 VAL A C 1
ATOM 605 O O . VAL A 1 79 ? 5.656 -2.979 2.276 1.00 94.56 79 VAL A O 1
ATOM 608 N N . ILE A 1 80 ? 5.708 -0.868 1.532 1.00 90.94 80 ILE A N 1
ATOM 609 C CA . ILE A 1 80 ? 4.845 -0.333 2.599 1.00 90.94 80 ILE A CA 1
ATOM 610 C C . ILE A 1 80 ? 3.444 -0.960 2.543 1.00 90.94 80 ILE A C 1
ATOM 612 O O . ILE A 1 80 ? 2.875 -1.293 3.583 1.00 90.94 80 ILE A O 1
ATOM 616 N N . GLY A 1 81 ? 2.893 -1.160 1.343 1.00 93.62 81 GLY A N 1
ATOM 617 C CA . GLY A 1 81 ? 1.549 -1.707 1.152 1.00 93.62 81 GLY A CA 1
ATOM 618 C C . GLY A 1 81 ? 1.337 -3.077 1.812 1.00 93.62 81 GLY A C 1
ATOM 619 O O . GLY A 1 81 ? 0.462 -3.191 2.675 1.00 93.62 81 GLY A O 1
ATOM 620 N N . PRO A 1 82 ? 2.136 -4.108 1.481 1.00 91.56 82 PRO A N 1
ATOM 621 C CA . PRO A 1 82 ? 2.048 -5.422 2.111 1.00 91.56 82 PRO A CA 1
ATOM 622 C C . PRO A 1 82 ? 2.252 -5.381 3.626 1.00 91.56 82 PRO A C 1
ATOM 624 O O . PRO A 1 82 ? 1.554 -6.097 4.336 1.00 91.56 82 PRO A O 1
ATOM 627 N N . LEU A 1 83 ? 3.139 -4.522 4.145 1.00 89.50 83 LEU A N 1
ATOM 628 C CA . LEU A 1 83 ? 3.336 -4.378 5.594 1.00 89.50 83 LEU A CA 1
ATOM 629 C C . LEU A 1 83 ? 2.064 -3.878 6.296 1.00 89.50 83 LEU A C 1
ATOM 631 O O . LEU A 1 83 ? 1.662 -4.439 7.318 1.00 89.50 83 LEU A O 1
ATOM 635 N N . LEU A 1 84 ? 1.393 -2.869 5.728 1.00 91.31 84 LEU A N 1
ATOM 636 C CA . LEU A 1 84 ? 0.117 -2.364 6.246 1.00 91.31 84 LEU A CA 1
ATOM 637 C C . LEU A 1 84 ? -0.995 -3.416 6.161 1.00 91.31 84 LEU A C 1
ATOM 639 O O . LEU A 1 84 ? -1.772 -3.561 7.106 1.00 91.31 84 LEU A O 1
ATOM 643 N N . LEU A 1 85 ? -1.053 -4.175 5.063 1.00 92.31 85 LEU A N 1
ATOM 644 C CA . LEU A 1 85 ? -2.025 -5.256 4.898 1.00 92.31 85 LEU A CA 1
ATOM 645 C C . LEU A 1 85 ? -1.789 -6.394 5.887 1.00 92.31 85 LEU A C 1
ATOM 647 O O . LEU A 1 85 ? -2.741 -6.832 6.520 1.00 92.31 85 LEU A O 1
ATOM 651 N N . ILE A 1 86 ? -0.547 -6.849 6.066 1.00 88.88 86 ILE A N 1
ATOM 652 C CA . ILE A 1 86 ? -0.203 -7.897 7.034 1.00 88.88 86 ILE A CA 1
ATOM 653 C C . ILE A 1 86 ? -0.594 -7.445 8.443 1.00 88.88 86 ILE A C 1
ATOM 655 O O . ILE A 1 86 ? -1.228 -8.206 9.172 1.00 88.88 86 ILE A O 1
ATOM 659 N N . ALA A 1 87 ? -0.284 -6.203 8.826 1.00 88.88 87 ALA A N 1
ATOM 660 C CA . ALA A 1 87 ? -0.696 -5.661 10.119 1.00 88.88 87 ALA A CA 1
ATOM 661 C C . ALA A 1 87 ? -2.230 -5.618 10.262 1.00 88.88 87 ALA A C 1
ATOM 663 O O . ALA A 1 87 ? -2.771 -6.087 11.262 1.00 88.88 87 ALA A O 1
ATOM 664 N N . GLY A 1 88 ? -2.939 -5.105 9.251 1.00 90.88 88 GLY A N 1
ATOM 665 C CA . GLY A 1 88 ? -4.401 -5.021 9.247 1.00 90.88 88 GLY A CA 1
ATOM 666 C C . GLY A 1 88 ? -5.089 -6.389 9.303 1.00 90.88 88 GLY A C 1
ATOM 667 O O . GLY A 1 88 ? -6.014 -6.574 10.092 1.00 90.88 88 GLY A O 1
ATOM 668 N N . VAL A 1 89 ? -4.604 -7.358 8.524 1.00 91.44 89 VAL A N 1
ATOM 669 C CA . VAL A 1 89 ? -5.114 -8.737 8.482 1.00 91.44 89 VAL A CA 1
ATOM 670 C C . VAL A 1 89 ? -4.865 -9.456 9.802 1.00 91.44 89 VAL A C 1
ATOM 672 O O . VAL A 1 89 ? -5.790 -10.068 10.324 1.00 91.44 89 VAL A O 1
ATOM 675 N N . ASN A 1 90 ? -3.667 -9.359 10.386 1.00 87.50 90 ASN A N 1
ATOM 676 C CA . ASN A 1 90 ? -3.387 -9.997 11.677 1.00 87.50 90 ASN A CA 1
ATOM 677 C C . ASN A 1 90 ? -4.308 -9.465 12.780 1.00 87.50 90 ASN A C 1
ATOM 679 O O . ASN A 1 90 ? -4.876 -10.251 13.534 1.00 87.50 90 ASN A O 1
ATOM 683 N N . VAL A 1 91 ? -4.512 -8.143 12.847 1.00 90.12 91 VAL A N 1
ATOM 684 C CA . VAL A 1 91 ? -5.461 -7.559 13.806 1.00 90.12 91 VAL A CA 1
ATOM 685 C C . VAL A 1 91 ? -6.881 -8.060 13.527 1.00 90.12 91 VAL A C 1
ATOM 687 O O . VAL A 1 91 ? -7.560 -8.474 14.461 1.00 90.12 91 VAL A O 1
ATOM 690 N N . ALA A 1 92 ? -7.321 -8.097 12.266 1.00 90.44 92 ALA A N 1
ATOM 691 C CA . ALA A 1 92 ? -8.643 -8.615 11.910 1.00 90.44 92 ALA A CA 1
ATOM 692 C C . ALA A 1 92 ? -8.838 -10.087 12.327 1.00 90.44 92 ALA A C 1
ATOM 694 O O . ALA A 1 92 ? -9.885 -10.428 12.873 1.00 90.44 92 ALA A O 1
ATOM 695 N N . LEU A 1 93 ? -7.827 -10.941 12.126 1.00 88.56 93 LEU A N 1
ATOM 696 C CA . LEU A 1 93 ? -7.859 -12.361 12.493 1.00 88.56 93 LEU A CA 1
ATOM 697 C C . LEU A 1 93 ? -7.875 -12.579 14.010 1.00 88.56 93 LEU A C 1
ATOM 699 O O . LEU A 1 93 ? -8.622 -13.427 14.491 1.00 88.56 93 LEU A O 1
ATOM 703 N N . VAL A 1 94 ? -7.103 -11.804 14.777 1.00 88.44 94 VAL A N 1
ATOM 704 C CA . VAL A 1 94 ? -7.142 -11.867 16.250 1.00 88.44 94 VAL A CA 1
ATOM 705 C C . VAL A 1 94 ? -8.526 -11.469 16.764 1.00 88.44 94 VAL A C 1
ATOM 707 O O . VAL A 1 94 ? -9.092 -12.159 17.607 1.00 88.44 94 VAL A O 1
ATOM 710 N N . PHE A 1 95 ? -9.113 -10.401 16.218 1.00 87.44 95 PHE A N 1
ATOM 711 C CA . PHE A 1 95 ? -10.463 -9.967 16.591 1.00 87.44 95 PHE A CA 1
ATOM 712 C C . PHE A 1 95 ? -11.537 -10.991 16.223 1.00 87.44 95 PHE A C 1
ATOM 714 O O . PHE A 1 95 ? -12.456 -11.225 17.008 1.00 87.44 95 PHE A O 1
ATOM 721 N N . TYR A 1 96 ? -11.390 -11.625 15.060 1.00 87.00 96 TYR A N 1
ATOM 722 C CA . TYR A 1 96 ? -12.229 -12.739 14.640 1.00 87.00 96 TYR A CA 1
ATOM 723 C C . TYR A 1 96 ? -12.146 -13.907 15.637 1.00 87.00 96 TYR A C 1
ATOM 725 O O . TYR A 1 96 ? -13.178 -14.401 16.085 1.00 87.00 96 TYR A O 1
ATOM 733 N N . ALA A 1 97 ? -10.933 -14.309 16.030 1.00 87.94 97 ALA A N 1
ATOM 734 C CA . ALA A 1 97 ? -10.704 -15.433 16.937 1.00 87.94 97 ALA A CA 1
ATOM 735 C C . ALA A 1 97 ? -11.190 -15.167 18.372 1.00 87.94 97 ALA A C 1
ATOM 737 O O . ALA A 1 97 ? -11.699 -16.070 19.029 1.00 87.94 97 ALA A O 1
ATOM 738 N N . GLU A 1 98 ? -11.064 -13.932 18.865 1.00 88.88 98 GLU A N 1
ATOM 739 C CA . GLU A 1 98 ? -11.516 -13.569 20.213 1.00 88.88 98 GLU A CA 1
ATOM 740 C C . GLU A 1 98 ? -13.038 -13.361 20.323 1.00 88.88 98 GLU A C 1
ATOM 742 O O . GLU A 1 98 ? -13.533 -13.107 21.422 1.00 88.88 98 GLU A O 1
ATOM 747 N N . HIS A 1 99 ? -13.789 -13.420 19.213 1.00 82.38 99 HIS A N 1
ATOM 748 C CA . HIS A 1 99 ? -15.220 -13.084 19.156 1.00 82.38 99 HIS A CA 1
ATOM 749 C C . HIS A 1 99 ? -15.567 -11.718 19.788 1.00 82.38 99 HIS A C 1
ATOM 751 O O . HIS A 1 99 ? -16.699 -11.479 20.216 1.00 82.38 99 HIS A O 1
ATOM 757 N N . LYS A 1 100 ? -14.601 -10.792 19.854 1.00 78.44 100 LYS A N 1
ATOM 758 C CA . LYS A 1 100 ? -14.811 -9.448 20.397 1.00 78.44 100 LYS A CA 1
ATOM 759 C C . LYS A 1 100 ? -15.252 -8.520 19.285 1.00 78.44 100 LYS A C 1
ATOM 761 O O . LYS A 1 100 ? -14.435 -8.053 18.496 1.00 78.44 100 LYS A O 1
ATOM 766 N N . ASN A 1 101 ? -16.534 -8.186 19.265 1.00 75.19 101 ASN A N 1
ATOM 767 C CA . ASN A 1 101 ? -17.023 -7.179 18.341 1.00 75.19 101 ASN A CA 1
ATOM 768 C C . ASN A 1 101 ? -16.818 -5.773 18.926 1.00 75.19 101 ASN A C 1
ATOM 770 O O . ASN A 1 101 ? -17.548 -5.336 19.814 1.00 75.19 101 ASN A O 1
ATOM 774 N N . SER A 1 102 ? -1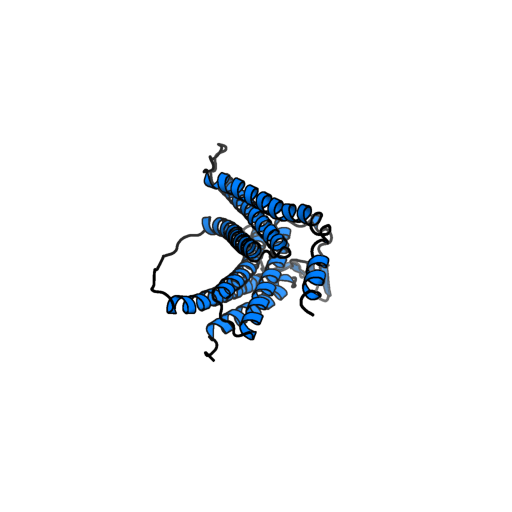5.762 -5.082 18.487 1.00 86.00 102 SER A N 1
ATOM 775 C CA . SER A 1 102 ? -15.511 -3.689 18.865 1.00 86.00 102 SER A CA 1
ATOM 776 C C . SER A 1 102 ? -15.421 -2.808 17.630 1.00 86.00 102 SER A C 1
ATOM 778 O O . SER A 1 102 ? -14.363 -2.689 17.011 1.00 86.00 102 SER A O 1
ATOM 780 N N . ASN A 1 103 ? -16.511 -2.106 17.331 1.00 85.62 103 ASN A N 1
ATOM 781 C CA . ASN A 1 103 ? -16.675 -1.221 16.171 1.00 85.62 103 ASN A CA 1
ATOM 782 C C . ASN A 1 103 ? -15.523 -0.205 16.034 1.00 85.62 103 ASN A C 1
ATOM 784 O O . ASN A 1 103 ? -15.062 0.122 14.937 1.00 85.62 103 ASN A O 1
ATOM 788 N N . LYS A 1 104 ? -14.989 0.273 17.170 1.00 83.00 104 LYS A N 1
ATOM 789 C CA . LYS A 1 104 ? -13.837 1.192 17.210 1.00 83.00 104 LYS A CA 1
ATOM 790 C C . LYS A 1 104 ? -12.563 0.552 16.667 1.00 83.00 104 LYS A C 1
ATOM 792 O O . LYS A 1 104 ? -11.761 1.245 16.043 1.00 83.00 104 LYS A O 1
ATOM 797 N N . VAL A 1 105 ? -12.355 -0.734 16.931 1.00 84.00 105 VAL A N 1
ATOM 798 C CA . VAL A 1 105 ? -11.182 -1.467 16.454 1.00 84.00 105 VAL A CA 1
ATOM 799 C C . VAL A 1 105 ? -11.380 -1.896 15.006 1.00 84.00 105 VAL A C 1
ATOM 801 O O . VAL A 1 105 ? -10.474 -1.660 14.207 1.00 84.00 105 VAL A O 1
ATOM 804 N N . GLN A 1 106 ? -12.583 -2.361 14.644 1.00 87.75 106 GLN A N 1
ATOM 805 C CA . GLN A 1 106 ? -12.965 -2.671 13.259 1.00 87.75 106 GLN A CA 1
ATOM 806 C C . GLN A 1 106 ? -12.654 -1.533 12.291 1.00 87.75 106 GLN A C 1
ATOM 808 O O . GLN A 1 106 ? -11.990 -1.719 11.269 1.00 87.75 106 GLN A O 1
ATOM 813 N N . ARG A 1 107 ? -13.009 -0.307 12.681 1.00 89.06 107 ARG A N 1
ATOM 814 C CA . ARG A 1 107 ? -12.705 0.887 11.893 1.00 89.06 107 ARG A CA 1
ATOM 815 C C . ARG A 1 107 ? -11.204 1.128 11.702 1.00 89.06 107 ARG A C 1
ATOM 817 O O . ARG A 1 107 ? -10.799 1.599 10.642 1.00 89.06 107 ARG A O 1
ATOM 824 N N . LYS A 1 108 ? -10.380 0.843 12.716 1.00 85.81 108 LYS A N 1
ATOM 825 C CA . LYS A 1 108 ? -8.931 1.099 12.673 1.00 85.81 108 LYS A CA 1
ATOM 826 C C . LYS A 1 108 ? -8.215 0.136 11.734 1.00 85.81 108 LYS A C 1
ATOM 828 O O . LYS A 1 108 ? -7.447 0.594 10.892 1.00 85.81 108 LYS A O 1
ATOM 833 N N . TYR A 1 109 ? -8.464 -1.169 11.841 1.00 91.06 109 TYR A N 1
ATOM 834 C CA . TYR A 1 109 ? -7.788 -2.120 10.956 1.00 91.06 109 TYR A CA 1
ATOM 835 C C . TYR A 1 109 ? -8.394 -2.147 9.553 1.00 91.06 109 TYR A C 1
ATOM 837 O O . TYR A 1 109 ? -7.645 -2.291 8.594 1.00 91.06 109 TYR A O 1
ATOM 845 N N . GLY A 1 110 ? -9.699 -1.893 9.396 1.00 90.06 110 GLY A N 1
ATOM 846 C CA . GLY A 1 110 ? -10.286 -1.655 8.076 1.00 90.06 110 GLY A CA 1
ATOM 847 C C . GLY A 1 110 ? -9.614 -0.479 7.354 1.00 90.06 110 GLY A C 1
ATOM 848 O O . GLY A 1 110 ? -9.298 -0.576 6.171 1.00 90.06 110 GLY A O 1
ATOM 849 N N . ALA A 1 111 ? -9.287 0.601 8.076 1.00 90.06 111 ALA A N 1
ATOM 850 C CA . ALA A 1 111 ? -8.535 1.726 7.517 1.00 90.06 111 ALA A CA 1
ATOM 851 C C . ALA A 1 111 ? -7.084 1.357 7.153 1.00 90.06 111 ALA A C 1
ATOM 853 O O . ALA A 1 111 ? -6.602 1.795 6.111 1.00 90.06 111 ALA A O 1
ATOM 854 N N . LEU A 1 112 ? -6.404 0.533 7.963 1.00 89.88 112 LEU A N 1
ATOM 855 C CA . LEU A 1 112 ? -5.071 0.004 7.629 1.00 89.88 112 LEU A CA 1
ATOM 856 C C . LEU A 1 112 ? -5.100 -0.845 6.354 1.00 89.88 112 LEU A C 1
ATOM 858 O O . LEU A 1 112 ? -4.232 -0.690 5.497 1.00 89.88 112 LEU A O 1
ATOM 862 N N . ILE A 1 113 ? -6.122 -1.692 6.205 1.00 94.62 113 ILE A N 1
ATOM 863 C CA . ILE A 1 113 ? -6.318 -2.521 5.014 1.00 94.62 113 ILE A CA 1
ATOM 864 C C . ILE A 1 113 ? -6.526 -1.640 3.771 1.00 94.62 113 ILE A C 1
ATOM 866 O O . ILE A 1 113 ? -5.866 -1.848 2.754 1.00 94.62 113 ILE A O 1
ATOM 870 N N . ILE A 1 114 ? -7.377 -0.610 3.864 1.00 94.94 114 ILE A N 1
ATOM 871 C CA . ILE A 1 114 ? -7.597 0.344 2.764 1.00 94.94 114 ILE A CA 1
ATOM 872 C C . ILE A 1 114 ? -6.309 1.096 2.417 1.00 94.94 114 ILE A C 1
ATOM 874 O O . ILE A 1 114 ? -5.990 1.238 1.239 1.00 94.94 114 ILE A O 1
ATOM 878 N N . ALA A 1 115 ? -5.550 1.553 3.416 1.00 92.31 115 ALA A N 1
ATOM 879 C CA . ALA A 1 115 ? -4.280 2.237 3.189 1.00 92.31 115 ALA A CA 1
ATOM 880 C C . ALA A 1 115 ? -3.266 1.328 2.472 1.00 92.31 115 ALA A C 1
ATOM 882 O O . ALA A 1 115 ? -2.665 1.748 1.485 1.00 92.31 115 ALA A O 1
ATOM 883 N N . GLY A 1 116 ? -3.134 0.068 2.904 1.00 91.81 116 GLY A N 1
ATOM 884 C CA . GLY A 1 116 ? -2.270 -0.914 2.247 1.00 91.81 116 GLY A CA 1
ATOM 885 C C . GLY A 1 116 ? -2.686 -1.207 0.801 1.00 91.81 116 GLY A C 1
ATOM 886 O O . GLY A 1 116 ? -1.834 -1.277 -0.087 1.00 91.81 116 GLY A O 1
ATOM 887 N N . GLY A 1 117 ? -3.994 -1.290 0.540 1.00 92.00 117 GLY A N 1
ATOM 888 C CA . GLY A 1 117 ? -4.550 -1.407 -0.809 1.00 92.00 117 GLY A CA 1
ATOM 889 C C . GLY A 1 117 ? -4.260 -0.197 -1.695 1.00 92.00 117 GLY A C 1
ATOM 890 O O . GLY A 1 117 ? -3.796 -0.347 -2.826 1.00 92.00 117 GLY A O 1
ATOM 891 N N . ALA A 1 118 ? -4.456 1.010 -1.161 1.00 92.38 118 ALA A N 1
ATOM 892 C CA . ALA A 1 118 ? -4.176 2.258 -1.861 1.00 92.38 118 ALA A CA 1
ATOM 893 C C . ALA A 1 118 ? -2.694 2.387 -2.249 1.00 92.38 118 ALA A C 1
ATOM 895 O O . ALA A 1 118 ? -2.400 2.854 -3.347 1.00 92.38 118 ALA A O 1
ATOM 896 N N . CYS A 1 119 ? -1.760 1.919 -1.410 1.00 92.69 119 CYS A N 1
ATOM 897 C CA . CYS A 1 119 ? -0.336 1.884 -1.757 1.00 92.69 119 CYS A CA 1
ATOM 898 C C . CYS A 1 119 ? -0.060 1.072 -3.036 1.00 92.69 119 CYS A C 1
ATOM 900 O O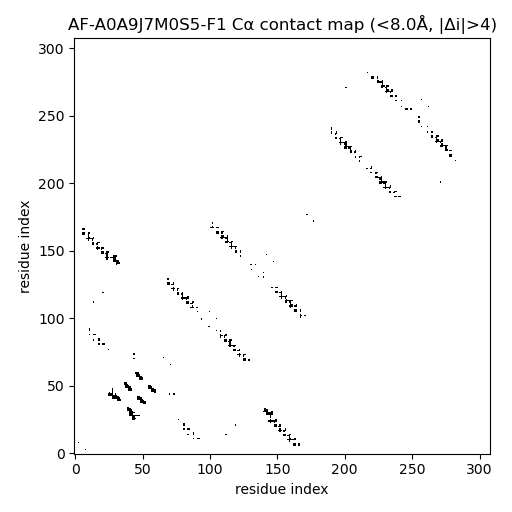 . CYS A 1 119 ? 0.725 1.524 -3.865 1.00 92.69 119 CYS A O 1
ATOM 902 N N . GLY A 1 120 ? -0.722 -0.075 -3.238 1.00 92.62 120 GLY A N 1
ATOM 903 C CA . GLY A 1 120 ? -0.569 -0.880 -4.463 1.00 92.62 120 GLY A CA 1
ATOM 904 C C . GLY A 1 120 ? -1.089 -0.169 -5.716 1.00 92.62 120 GLY A C 1
ATOM 905 O O . GLY A 1 120 ? -0.436 -0.169 -6.764 1.00 92.62 120 GLY A O 1
ATOM 906 N N . VAL A 1 121 ? -2.221 0.532 -5.596 1.00 93.31 121 VAL A N 1
ATOM 907 C CA . VAL A 1 121 ? -2.778 1.357 -6.686 1.00 93.31 121 VAL A CA 1
ATOM 908 C C . VAL A 1 121 ? -1.857 2.533 -7.017 1.00 93.31 121 VAL A C 1
ATOM 910 O O . VAL A 1 121 ? -1.615 2.825 -8.183 1.00 93.31 121 VAL A O 1
ATOM 913 N N . ILE A 1 122 ? -1.297 3.194 -6.003 1.00 89.88 122 ILE A N 1
ATOM 914 C CA . ILE A 1 122 ? -0.347 4.295 -6.200 1.00 89.88 122 ILE A CA 1
ATOM 915 C C . ILE A 1 122 ? 0.933 3.784 -6.874 1.00 89.88 122 ILE A C 1
ATOM 917 O O . ILE A 1 122 ? 1.398 4.404 -7.828 1.00 89.88 122 ILE A O 1
ATOM 921 N N . ALA A 1 123 ? 1.473 2.640 -6.437 1.00 93.25 123 ALA A N 1
ATOM 922 C CA . ALA A 1 123 ? 2.662 2.035 -7.037 1.00 93.25 123 ALA A CA 1
ATOM 923 C C . ALA A 1 123 ? 2.453 1.730 -8.531 1.00 93.25 123 ALA A C 1
ATOM 925 O O . ALA A 1 123 ? 3.265 2.123 -9.366 1.00 93.25 123 ALA A O 1
ATOM 926 N N . THR A 1 124 ? 1.332 1.094 -8.885 1.00 93.31 124 THR A N 1
ATOM 927 C CA . THR A 1 124 ? 0.994 0.807 -10.291 1.00 93.31 124 THR A CA 1
ATOM 928 C C . THR A 1 124 ? 0.759 2.079 -11.108 1.00 93.31 124 THR A C 1
ATOM 930 O O . THR A 1 124 ? 1.233 2.169 -12.239 1.00 93.31 124 THR A O 1
ATOM 933 N N . ALA A 1 125 ? 0.107 3.099 -10.544 1.00 92.56 125 ALA A N 1
ATOM 934 C CA . ALA A 1 125 ? -0.110 4.373 -11.228 1.00 92.56 125 ALA A CA 1
ATOM 935 C C . ALA A 1 125 ? 1.205 5.108 -11.539 1.00 92.56 125 ALA A C 1
ATOM 937 O O . ALA A 1 125 ? 1.407 5.530 -12.678 1.00 92.56 125 ALA A O 1
ATOM 938 N N . ILE A 1 126 ? 2.110 5.225 -10.558 1.00 92.75 126 ILE A N 1
ATOM 939 C CA . ILE A 1 126 ? 3.426 5.861 -10.743 1.00 92.75 126 ILE A CA 1
ATOM 940 C C . ILE A 1 126 ? 4.218 5.116 -11.821 1.00 92.75 126 ILE A C 1
ATOM 942 O O . ILE A 1 126 ? 4.704 5.737 -12.766 1.00 92.75 126 ILE A O 1
ATOM 946 N N . PHE A 1 127 ? 4.286 3.786 -11.718 1.00 93.06 127 PHE A N 1
ATOM 947 C CA . PHE A 1 127 ? 4.991 2.950 -12.686 1.00 93.06 127 PHE A CA 1
ATOM 948 C C . PHE A 1 127 ? 4.432 3.105 -14.109 1.00 93.06 127 PHE A C 1
ATOM 950 O O . PHE A 1 127 ? 5.185 3.275 -15.065 1.00 93.06 127 PHE A O 1
ATOM 957 N N . GLY A 1 128 ? 3.104 3.083 -14.256 1.00 91.75 128 GLY A N 1
ATOM 958 C CA . GLY A 1 128 ? 2.443 3.205 -15.554 1.00 91.75 128 GLY A CA 1
ATOM 959 C C . GLY A 1 128 ? 2.638 4.573 -16.212 1.00 91.75 128 GLY A C 1
ATOM 960 O O . GLY A 1 128 ? 2.842 4.641 -17.425 1.00 91.75 128 GLY A O 1
ATOM 961 N N . VAL A 1 129 ? 2.606 5.660 -15.431 1.00 90.12 129 VAL A N 1
ATOM 962 C CA . VAL A 1 129 ? 2.852 7.022 -15.938 1.00 90.12 129 VAL A CA 1
ATOM 963 C C . VAL A 1 129 ? 4.290 7.170 -16.427 1.00 90.12 129 VAL A C 1
ATOM 965 O O . VAL A 1 129 ? 4.502 7.674 -17.530 1.00 90.12 129 VAL A O 1
ATOM 968 N N . GLU A 1 130 ? 5.263 6.688 -15.655 1.00 91.88 130 GLU A N 1
ATOM 969 C CA . GLU A 1 130 ? 6.678 6.758 -16.031 1.00 91.88 130 GLU A CA 1
ATOM 970 C C . GLU A 1 130 ? 6.955 5.987 -17.326 1.00 91.88 130 GLU A C 1
ATOM 972 O O . GLU A 1 130 ? 7.568 6.506 -18.260 1.00 91.88 130 GLU A O 1
ATOM 977 N N . LEU A 1 131 ? 6.422 4.769 -17.426 1.00 88.31 131 LEU A N 1
ATOM 978 C CA . LEU A 1 131 ? 6.597 3.929 -18.604 1.00 88.31 131 LEU A CA 1
ATOM 979 C C . LEU A 1 131 ? 5.971 4.551 -19.859 1.00 88.31 131 LEU A C 1
ATOM 981 O O . LEU A 1 131 ? 6.547 4.491 -20.946 1.00 88.31 131 LEU A O 1
ATOM 985 N N . ARG A 1 132 ? 4.809 5.197 -19.711 1.00 88.94 132 ARG A N 1
ATOM 986 C CA . ARG A 1 132 ? 4.158 5.930 -20.803 1.00 88.94 132 ARG A CA 1
ATOM 987 C C . ARG A 1 132 ? 5.000 7.107 -21.287 1.00 88.94 132 ARG A C 1
ATOM 989 O O . ARG A 1 132 ? 5.062 7.343 -22.493 1.00 88.94 132 ARG A O 1
ATOM 996 N N . ASN A 1 133 ? 5.640 7.825 -20.369 1.00 89.50 133 ASN A N 1
ATOM 997 C CA . ASN A 1 133 ? 6.517 8.939 -20.714 1.00 89.50 133 ASN A CA 1
ATOM 998 C C . ASN A 1 133 ? 7.784 8.452 -21.430 1.00 89.50 133 ASN A C 1
ATOM 1000 O O . ASN A 1 133 ? 8.195 9.067 -22.410 1.00 89.50 133 ASN A O 1
ATOM 1004 N N . ALA A 1 134 ? 8.352 7.322 -20.997 1.00 87.38 134 ALA A N 1
ATOM 1005 C CA . ALA A 1 134 ? 9.550 6.738 -21.599 1.00 87.38 134 ALA A CA 1
ATOM 1006 C C . ALA A 1 134 ? 9.317 6.184 -23.019 1.00 87.38 134 ALA A C 1
ATOM 1008 O O . ALA A 1 134 ? 10.149 6.374 -23.902 1.00 87.38 134 ALA A O 1
ATOM 1009 N N . ILE A 1 135 ? 8.190 5.504 -23.258 1.00 85.69 135 ILE A N 1
ATOM 1010 C CA . ILE A 1 135 ? 7.894 4.858 -24.552 1.00 85.69 135 ILE A CA 1
ATOM 1011 C C . ILE A 1 135 ? 7.301 5.851 -25.573 1.00 85.69 135 ILE A C 1
ATOM 1013 O O . ILE A 1 135 ? 7.382 5.635 -26.785 1.00 85.69 135 ILE A O 1
ATOM 1017 N N . GLY A 1 136 ? 6.732 6.965 -25.104 1.00 85.12 136 GLY A N 1
ATOM 1018 C CA . GLY A 1 136 ? 6.041 7.942 -25.940 1.00 85.12 136 GLY A CA 1
ATOM 1019 C C . GLY A 1 136 ? 4.614 7.515 -26.315 1.00 85.12 136 GLY A C 1
ATOM 1020 O O . GLY A 1 136 ? 4.232 6.349 -26.265 1.00 85.12 136 GLY A O 1
ATOM 1021 N N . VAL A 1 137 ? 3.783 8.485 -26.709 1.00 76.75 137 VAL A N 1
ATOM 1022 C CA . VAL A 1 137 ? 2.309 8.349 -26.778 1.00 76.75 137 VAL A CA 1
ATOM 1023 C C . VAL A 1 137 ? 1.797 7.401 -27.882 1.00 76.75 137 VAL A C 1
ATOM 1025 O O . VAL A 1 137 ? 0.609 7.094 -27.913 1.00 76.75 137 VAL A O 1
ATOM 1028 N N . LYS A 1 138 ? 2.655 6.953 -28.810 1.00 77.56 138 LYS A N 1
ATOM 1029 C CA . LYS A 1 138 ? 2.232 6.220 -30.020 1.00 77.56 138 LYS A CA 1
ATOM 1030 C C . LYS A 1 138 ? 2.334 4.696 -29.930 1.00 77.56 138 LYS A C 1
ATOM 1032 O O . LYS A 1 138 ? 1.767 4.029 -30.790 1.00 77.56 138 LYS A O 1
ATOM 1037 N N . LEU A 1 139 ? 3.029 4.137 -28.938 1.00 75.56 139 LEU A N 1
ATOM 1038 C CA . LEU A 1 139 ? 3.167 2.685 -28.805 1.00 75.56 139 LEU A CA 1
ATOM 1039 C C . LEU A 1 139 ? 2.229 2.136 -27.725 1.00 75.56 139 LEU A C 1
ATOM 1041 O O . LEU A 1 139 ? 2.141 2.676 -26.624 1.00 75.56 139 LEU A O 1
ATOM 1045 N N . SER A 1 140 ? 1.549 1.032 -28.043 1.00 82.31 140 SER A N 1
ATOM 1046 C CA . SER A 1 140 ? 0.823 0.231 -27.056 1.00 82.31 140 SER A CA 1
ATOM 1047 C C . SER A 1 140 ? 1.816 -0.297 -26.026 1.00 82.31 140 SER A C 1
ATOM 1049 O O . SER A 1 140 ? 2.757 -0.999 -26.389 1.00 82.31 140 SER A O 1
ATOM 1051 N N . ILE A 1 141 ? 1.614 0.041 -24.753 1.00 79.06 141 ILE A N 1
ATOM 1052 C CA . ILE A 1 141 ? 2.478 -0.406 -23.660 1.00 79.06 141 ILE A CA 1
ATOM 1053 C C . ILE A 1 141 ? 2.092 -1.846 -23.297 1.00 79.06 141 ILE A C 1
ATOM 1055 O O . ILE A 1 141 ? 0.950 -2.076 -22.889 1.00 79.06 141 ILE A O 1
ATOM 1059 N N . PRO A 1 142 ? 3.005 -2.822 -23.417 1.00 91.25 142 PRO A N 1
ATOM 1060 C CA . PRO A 1 142 ? 2.707 -4.209 -23.094 1.00 91.25 142 PRO A CA 1
ATOM 1061 C C . PRO A 1 142 ? 2.869 -4.455 -21.585 1.00 91.25 142 PRO A C 1
ATOM 1063 O O . PRO A 1 142 ? 3.881 -4.987 -21.120 1.00 91.25 142 PRO A O 1
ATOM 1066 N N . PHE A 1 143 ? 1.873 -4.035 -20.800 1.00 94.62 143 PHE A N 1
ATOM 1067 C CA . PHE A 1 143 ? 1.823 -4.349 -19.370 1.00 94.62 143 PHE A CA 1
ATOM 1068 C C . PHE A 1 143 ? 1.728 -5.864 -19.161 1.00 94.62 143 PHE A C 1
ATOM 1070 O O . PHE A 1 143 ? 0.940 -6.553 -19.810 1.00 94.62 143 PHE A O 1
ATOM 1077 N N . GLY A 1 144 ? 2.553 -6.388 -18.259 1.00 94.62 144 GLY A N 1
ATOM 1078 C CA . GLY A 1 144 ? 2.534 -7.798 -17.896 1.00 94.62 144 GLY A CA 1
ATOM 1079 C C . GLY A 1 144 ? 1.538 -8.107 -16.774 1.00 94.62 144 GLY A C 1
ATOM 1080 O O . GLY A 1 144 ? 0.903 -7.223 -16.193 1.00 94.62 144 GLY A O 1
ATOM 1081 N N . TYR A 1 145 ? 1.391 -9.392 -16.446 1.00 95.69 145 TYR A N 1
ATOM 1082 C CA . TYR A 1 145 ? 0.391 -9.842 -15.472 1.00 95.69 145 TYR A CA 1
ATOM 1083 C C . TYR A 1 145 ? 0.638 -9.290 -14.060 1.00 95.69 145 TYR A C 1
ATOM 1085 O O . TYR A 1 145 ? -0.322 -9.042 -13.336 1.00 95.69 145 TYR A O 1
ATOM 1093 N N . SER A 1 146 ? 1.891 -9.055 -13.661 1.00 95.69 146 SER A N 1
ATOM 1094 C CA . SER A 1 146 ? 2.247 -8.577 -12.318 1.00 95.69 146 SER A CA 1
ATOM 1095 C C . SER A 1 146 ? 1.675 -7.188 -12.028 1.00 95.69 146 SER A C 1
ATOM 1097 O O . SER A 1 146 ? 1.208 -6.913 -10.918 1.00 95.69 146 SER A O 1
ATOM 1099 N N . PHE A 1 147 ? 1.645 -6.336 -13.056 1.00 96.06 147 PHE A N 1
ATOM 1100 C CA . PHE A 1 147 ? 1.021 -5.019 -13.004 1.00 96.06 147 PHE A CA 1
ATOM 1101 C C . PHE A 1 147 ? -0.486 -5.141 -12.737 1.00 96.06 147 PHE A C 1
ATOM 1103 O O . PHE A 1 147 ? -1.020 -4.524 -11.813 1.00 96.06 147 PHE A O 1
ATOM 1110 N N . HIS A 1 148 ? -1.168 -6.004 -13.495 1.00 95.69 148 HIS A N 1
ATOM 1111 C CA . HIS A 1 148 ? -2.603 -6.236 -13.343 1.00 95.69 148 HIS A CA 1
ATOM 1112 C C . HIS A 1 148 ? -2.962 -6.897 -12.009 1.00 95.69 148 HIS A C 1
ATOM 1114 O O . HIS A 1 148 ? -3.944 -6.497 -11.389 1.00 95.69 148 HIS A O 1
ATOM 1120 N N . LEU A 1 149 ? -2.160 -7.853 -11.530 1.00 93.50 149 LEU A N 1
ATOM 1121 C CA . LEU A 1 149 ? -2.360 -8.482 -10.221 1.00 93.50 149 LEU A CA 1
ATOM 1122 C C . LEU A 1 149 ? -2.297 -7.458 -9.088 1.00 93.50 149 LEU A C 1
ATOM 1124 O O . LEU A 1 149 ? -3.157 -7.469 -8.212 1.00 93.50 149 LEU A O 1
ATOM 1128 N N . THR A 1 150 ? -1.329 -6.541 -9.135 1.00 95.62 150 THR A N 1
ATOM 1129 C CA . THR A 1 150 ? -1.191 -5.479 -8.126 1.00 95.62 150 THR A CA 1
ATOM 1130 C C . THR A 1 150 ? -2.369 -4.496 -8.183 1.00 95.62 150 THR A C 1
ATOM 1132 O O . THR A 1 150 ? -2.868 -4.046 -7.152 1.00 95.62 150 THR A O 1
ATOM 1135 N N . LEU A 1 151 ? -2.897 -4.208 -9.376 1.00 92.75 151 LEU A N 1
ATOM 1136 C CA . LEU A 1 151 ? -4.091 -3.372 -9.522 1.00 92.75 151 LEU A CA 1
ATOM 1137 C C . LEU A 1 151 ? -5.355 -4.057 -8.970 1.00 92.75 151 LEU A C 1
ATOM 1139 O O . LEU A 1 151 ? -6.096 -3.456 -8.190 1.00 92.75 151 LEU A O 1
ATOM 1143 N N . VAL A 1 152 ? -5.591 -5.321 -9.342 1.00 91.44 152 VAL A N 1
ATOM 1144 C CA . VAL A 1 152 ? -6.728 -6.125 -8.855 1.00 91.44 152 VAL A CA 1
ATOM 1145 C C . VAL A 1 152 ? -6.658 -6.289 -7.338 1.00 91.44 152 VAL A C 1
ATOM 1147 O O . VAL A 1 152 ? -7.664 -6.126 -6.648 1.00 91.44 152 VAL A O 1
ATOM 1150 N N . GLN A 1 153 ? -5.464 -6.522 -6.799 1.00 96.25 153 GLN A N 1
ATOM 1151 C CA . GLN A 1 153 ? -5.213 -6.530 -5.366 1.00 96.25 153 GLN A CA 1
ATOM 1152 C C . GLN A 1 153 ? -5.662 -5.236 -4.687 1.00 96.25 153 GLN A C 1
ATOM 1154 O O . GLN A 1 153 ? -6.326 -5.290 -3.647 1.00 96.25 153 GLN A O 1
ATOM 1159 N N . GLY A 1 154 ? -5.303 -4.081 -5.252 1.00 89.69 154 GLY A N 1
ATOM 1160 C CA . GLY A 1 154 ? -5.712 -2.782 -4.728 1.00 89.69 154 GLY A CA 1
ATOM 1161 C C . GLY A 1 154 ? -7.232 -2.686 -4.590 1.00 89.69 154 GLY A C 1
ATOM 1162 O O . GLY A 1 154 ? -7.735 -2.319 -3.531 1.00 89.69 154 GLY A O 1
ATOM 1163 N N . LEU A 1 155 ? -7.975 -3.122 -5.612 1.00 88.12 155 LEU A N 1
ATOM 1164 C CA . LEU A 1 155 ? -9.441 -3.136 -5.591 1.00 88.12 155 LEU A CA 1
ATOM 1165 C C . LEU A 1 155 ? -10.010 -4.099 -4.539 1.00 88.12 155 LEU A C 1
ATOM 1167 O O . LEU A 1 155 ? -10.887 -3.709 -3.766 1.00 88.12 155 LEU A O 1
ATOM 1171 N N . LEU A 1 156 ? -9.495 -5.331 -4.466 1.00 88.31 156 LEU A N 1
ATOM 1172 C CA . LEU A 1 156 ? -9.960 -6.347 -3.511 1.00 88.31 156 LEU A CA 1
ATOM 1173 C C . LEU A 1 156 ? -9.712 -5.947 -2.054 1.00 88.31 156 LEU A C 1
ATOM 1175 O O . LEU A 1 156 ? -10.554 -6.195 -1.190 1.00 88.31 156 LEU A O 1
ATOM 1179 N N . THR A 1 157 ? -8.567 -5.326 -1.773 1.00 92.56 157 THR A N 1
ATOM 1180 C CA . THR A 1 157 ? -8.188 -4.913 -0.414 1.00 92.56 157 THR A CA 1
ATOM 1181 C C . THR A 1 157 ? -8.892 -3.628 0.010 1.00 92.56 157 THR A C 1
ATOM 1183 O O . THR A 1 157 ? -9.413 -3.572 1.119 1.00 92.56 157 THR A O 1
ATOM 1186 N N . VAL A 1 158 ? -9.016 -2.625 -0.867 1.00 91.50 158 VAL A N 1
ATOM 1187 C CA . VAL A 1 158 ? -9.819 -1.424 -0.570 1.00 91.50 158 VAL A 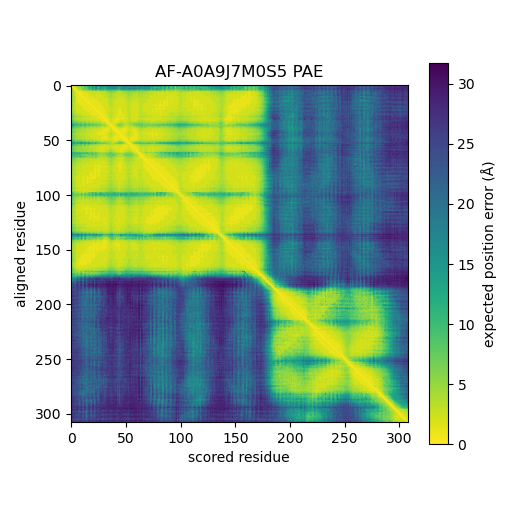CA 1
ATOM 1188 C C . VAL A 1 158 ? -11.290 -1.794 -0.377 1.00 91.50 158 VAL A C 1
ATOM 1190 O O . VAL A 1 158 ? -11.905 -1.355 0.595 1.00 91.50 158 VAL A O 1
ATOM 1193 N N . GLY A 1 159 ? -11.841 -2.645 -1.248 1.00 85.00 159 GLY A N 1
ATOM 1194 C CA . GLY A 1 159 ? -13.199 -3.169 -1.113 1.00 85.00 159 GLY A CA 1
ATOM 1195 C C . GLY A 1 159 ? -13.387 -3.966 0.179 1.00 85.00 159 GLY A C 1
ATOM 1196 O O . GLY A 1 159 ? -14.298 -3.671 0.950 1.00 85.00 159 GLY A O 1
ATOM 1197 N N . GLY A 1 160 ? -12.489 -4.913 0.469 1.00 91.56 160 GLY A N 1
ATOM 1198 C CA . GLY A 1 160 ? -12.527 -5.721 1.692 1.00 91.56 160 GLY A CA 1
ATOM 1199 C C . GLY A 1 160 ? -12.447 -4.877 2.966 1.00 91.56 160 GLY A C 1
ATOM 1200 O O . GLY A 1 160 ? -13.257 -5.046 3.877 1.00 91.56 160 GLY A O 1
ATOM 1201 N N . GLY A 1 161 ? -11.541 -3.897 3.006 1.00 92.06 161 GLY A N 1
ATOM 1202 C CA . GLY A 1 161 ? -11.437 -2.957 4.119 1.00 92.06 161 GLY A CA 1
ATOM 1203 C C . GLY A 1 161 ? -12.673 -2.063 4.269 1.00 92.06 161 GLY A C 1
ATOM 1204 O O . GLY A 1 161 ? -13.118 -1.824 5.390 1.00 92.06 161 GLY A O 1
ATOM 1205 N N . ALA A 1 162 ? -13.282 -1.610 3.168 1.00 90.25 162 ALA A N 1
ATOM 1206 C CA . ALA A 1 162 ? -14.518 -0.827 3.212 1.00 90.25 162 ALA A CA 1
ATOM 1207 C C . ALA A 1 162 ? -15.704 -1.647 3.745 1.00 90.25 162 ALA A C 1
ATOM 1209 O O . ALA A 1 162 ? -16.464 -1.140 4.571 1.00 90.25 162 ALA A O 1
ATOM 1210 N N . VAL A 1 163 ? -15.824 -2.913 3.331 1.00 91.75 163 VAL A N 1
ATOM 1211 C CA . VAL A 1 163 ? -16.834 -3.855 3.839 1.00 91.75 163 VAL A CA 1
ATOM 1212 C C . VAL A 1 163 ? -16.670 -4.068 5.345 1.00 91.75 163 VAL A C 1
ATOM 1214 O O . VAL A 1 163 ? -17.643 -3.942 6.081 1.00 91.75 163 VAL A O 1
ATOM 1217 N N . ILE A 1 164 ? -15.438 -4.283 5.818 1.00 92.56 164 ILE A N 1
ATOM 1218 C CA . ILE A 1 164 ? -15.111 -4.410 7.248 1.00 92.56 164 ILE A CA 1
ATOM 1219 C C . ILE A 1 164 ? -15.535 -3.163 8.044 1.00 92.56 164 ILE A C 1
ATOM 1221 O O . ILE A 1 164 ? -16.088 -3.278 9.135 1.00 92.56 164 ILE A O 1
ATOM 1225 N N . ILE A 1 165 ? -15.288 -1.957 7.517 1.00 91.12 165 ILE A N 1
ATOM 1226 C CA . ILE A 1 165 ? -15.698 -0.710 8.186 1.00 91.12 165 ILE A CA 1
ATOM 1227 C C . ILE A 1 165 ? -17.223 -0.562 8.196 1.00 91.12 165 ILE A C 1
ATOM 1229 O O . ILE A 1 165 ? -17.774 -0.052 9.171 1.00 91.12 165 ILE A O 1
ATOM 1233 N N . ALA A 1 166 ? -17.892 -0.937 7.104 1.00 89.25 166 ALA A N 1
ATOM 1234 C CA . ALA A 1 166 ? -19.340 -0.828 6.976 1.00 89.25 166 ALA 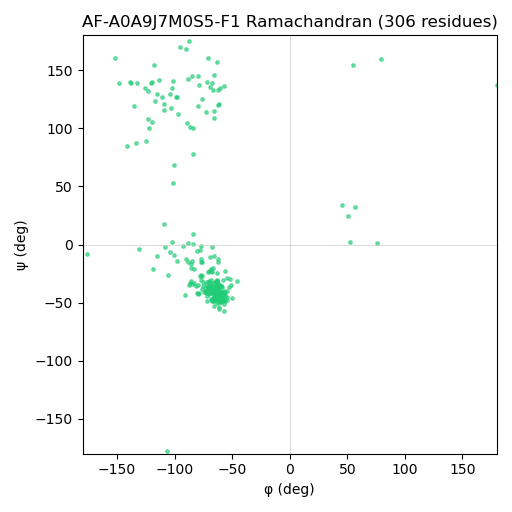A CA 1
ATOM 1235 C C . ALA A 1 166 ? -20.071 -1.787 7.924 1.00 89.25 166 ALA A C 1
ATOM 1237 O O . ALA A 1 166 ? -21.055 -1.378 8.535 1.00 89.25 166 ALA A O 1
ATOM 1238 N N . ASP A 1 167 ? -19.565 -3.011 8.085 1.00 89.56 167 ASP A N 1
ATOM 1239 C CA . ASP A 1 167 ? -20.088 -3.987 9.046 1.00 89.56 167 ASP A CA 1
ATOM 1240 C C . ASP A 1 167 ? -20.061 -3.414 10.471 1.00 89.56 167 ASP A C 1
ATOM 1242 O O . ASP A 1 167 ? -21.109 -3.261 11.093 1.00 89.56 167 ASP A O 1
ATOM 1246 N N . GLY A 1 168 ? -18.913 -2.880 10.904 1.00 86.44 168 GLY A N 1
ATOM 1247 C CA . GLY A 1 168 ? -18.786 -2.247 12.221 1.00 86.44 168 GLY A CA 1
ATOM 1248 C C . GLY A 1 168 ? -19.598 -0.970 12.436 1.00 86.44 168 GLY A C 1
ATOM 1249 O O . GLY A 1 168 ? -19.663 -0.466 13.557 1.00 86.44 168 GLY A O 1
ATOM 1250 N N . ARG A 1 169 ? -20.201 -0.396 11.387 1.00 85.81 169 ARG A N 1
ATOM 1251 C CA . ARG A 1 169 ? -21.159 0.711 11.537 1.00 85.81 169 ARG A CA 1
ATOM 1252 C C . ARG A 1 169 ? -22.572 0.222 11.816 1.00 85.81 169 ARG A C 1
ATOM 1254 O O . ARG A 1 169 ? -23.265 0.894 12.571 1.00 85.81 169 ARG A O 1
ATOM 1261 N N . ARG A 1 170 ? -22.981 -0.920 11.255 1.00 81.50 170 ARG A N 1
ATOM 1262 C CA . ARG A 1 170 ? -24.335 -1.467 11.450 1.00 81.50 170 ARG A CA 1
ATOM 1263 C C . ARG A 1 170 ? -24.604 -1.739 12.926 1.00 81.50 170 ARG A C 1
ATOM 1265 O O . ARG A 1 170 ? -25.607 -1.284 13.459 1.00 81.50 170 ARG A O 1
ATOM 1272 N N . ASP A 1 171 ? -23.618 -2.310 13.612 1.00 72.31 171 ASP A N 1
ATOM 1273 C CA . ASP A 1 171 ? -23.702 -2.584 15.049 1.00 72.31 171 ASP A CA 1
ATOM 1274 C C . ASP A 1 171 ? -23.753 -1.313 15.918 1.00 72.31 171 ASP A C 1
ATOM 1276 O O . ASP A 1 171 ? -24.141 -1.369 17.083 1.00 72.31 171 ASP A O 1
ATOM 1280 N N . ALA A 1 172 ? -23.321 -0.160 15.388 1.00 71.62 172 ALA A N 1
ATOM 1281 C CA . ALA A 1 172 ? -23.394 1.122 16.092 1.00 71.62 172 ALA A CA 1
ATOM 1282 C C . ALA A 1 172 ? -24.737 1.834 15.867 1.00 71.62 172 ALA A C 1
ATOM 1284 O O . ALA A 1 172 ? -25.221 2.515 16.769 1.00 71.62 172 ALA A O 1
ATOM 1285 N N . GLU A 1 173 ? -25.322 1.700 14.673 1.00 65.81 173 GLU A N 1
ATOM 1286 C CA . GLU A 1 173 ? -26.595 2.336 14.311 1.00 65.81 173 GLU A CA 1
ATOM 1287 C C . GLU A 1 173 ? -27.791 1.677 15.008 1.00 65.81 173 GLU A C 1
ATOM 1289 O O . GLU A 1 173 ? -28.685 2.391 15.453 1.00 65.81 173 GLU A O 1
ATOM 1294 N N . ASP A 1 174 ? -27.764 0.363 15.249 1.00 60.97 174 ASP A N 1
ATOM 1295 C CA . ASP A 1 174 ? -28.787 -0.301 16.078 1.00 60.97 174 ASP A CA 1
ATOM 1296 C C . ASP A 1 174 ? -28.808 0.211 17.535 1.00 60.97 174 ASP A C 1
ATOM 1298 O O . ASP A 1 174 ? -29.761 -0.031 18.277 1.00 60.97 174 ASP A O 1
ATOM 1302 N N . GLN A 1 175 ? -27.782 0.961 17.955 1.00 57.47 175 GLN A N 1
ATOM 1303 C CA . GLN A 1 175 ? -27.690 1.564 19.285 1.00 57.47 175 GLN A CA 1
ATOM 1304 C C . GLN A 1 175 ? -27.971 3.080 19.314 1.00 57.47 175 GLN A C 1
ATOM 1306 O O . GLN A 1 175 ? -28.061 3.633 20.412 1.00 57.47 175 GLN A O 1
ATOM 1311 N N . GLN A 1 176 ? -28.148 3.776 18.176 1.00 48.00 176 GLN A N 1
ATOM 1312 C CA . GLN A 1 176 ? -28.412 5.230 18.156 1.00 48.00 176 GLN A CA 1
ATOM 1313 C C . GLN A 1 176 ? -29.306 5.716 16.987 1.00 48.00 176 GLN A C 1
ATOM 1315 O O . GLN A 1 176 ? -29.097 5.321 15.844 1.00 48.00 176 GLN A O 1
ATOM 1320 N N . PRO A 1 177 ? -30.250 6.658 17.224 1.00 42.09 177 PRO A N 1
ATOM 1321 C CA . PRO A 1 177 ? -31.101 7.223 16.174 1.00 42.09 177 PRO A CA 1
ATOM 1322 C C . PRO A 1 177 ? -30.333 8.098 15.157 1.00 42.09 177 PRO A C 1
ATOM 1324 O O . PRO A 1 177 ? -29.466 8.901 15.498 1.00 42.09 177 PRO A O 1
ATOM 1327 N N . VAL A 1 178 ? -30.719 7.919 13.891 1.00 42.94 178 VAL A N 1
ATOM 1328 C CA . VAL A 1 178 ? -30.085 8.313 12.617 1.00 42.94 178 VAL A CA 1
ATOM 1329 C C . VAL A 1 178 ? -29.879 9.827 12.407 1.00 42.94 178 VAL A C 1
ATOM 1331 O O . VAL A 1 178 ? -30.826 10.605 12.494 1.00 42.94 178 VAL A O 1
ATOM 1334 N N . GLN A 1 179 ? -28.689 10.229 11.930 1.00 42.19 179 GLN A N 1
ATOM 1335 C CA . GLN A 1 179 ? -28.468 11.481 11.179 1.00 42.19 179 GLN A CA 1
ATOM 1336 C C . GLN A 1 179 ? -27.577 11.230 9.944 1.00 42.19 179 GLN A C 1
ATOM 1338 O O . GLN A 1 179 ? -26.436 10.790 10.061 1.00 42.19 179 GLN A O 1
ATOM 1343 N N . ARG A 1 180 ? -28.110 11.503 8.740 1.00 40.69 180 ARG A N 1
ATOM 1344 C CA . ARG A 1 180 ? -27.439 11.314 7.434 1.00 40.69 180 ARG A CA 1
ATOM 1345 C C . ARG A 1 180 ? -26.635 12.546 7.016 1.00 40.69 180 ARG A C 1
ATOM 1347 O O . ARG A 1 180 ? -27.153 13.654 7.116 1.00 40.69 180 ARG A O 1
ATOM 1354 N N . ILE A 1 181 ? -25.461 12.351 6.399 1.00 41.00 181 ILE A N 1
ATOM 1355 C CA . ILE A 1 181 ? -24.766 13.387 5.604 1.00 41.00 181 ILE A CA 1
ATOM 1356 C C . ILE A 1 181 ? -24.173 12.789 4.310 1.00 41.00 181 ILE A C 1
ATOM 1358 O O . ILE A 1 181 ? -23.640 11.681 4.308 1.00 41.00 181 ILE A O 1
ATOM 1362 N N . SER A 1 182 ? -24.317 13.558 3.222 1.00 47.34 182 SER A N 1
ATOM 1363 C CA . SER A 1 182 ? -24.021 13.279 1.802 1.00 47.34 182 SER A CA 1
ATOM 1364 C C . SER A 1 182 ? -22.579 13.650 1.360 1.00 47.34 182 SER A C 1
ATOM 1366 O O . SER A 1 182 ? -21.860 14.327 2.092 1.00 47.34 182 SER A O 1
ATOM 1368 N N . GLN A 1 183 ? -22.156 13.207 0.162 1.00 46.97 183 GLN A N 1
ATOM 1369 C CA . GLN A 1 183 ? -20.763 13.037 -0.326 1.00 46.97 183 GLN A CA 1
ATOM 1370 C C . GLN A 1 183 ? -20.384 13.920 -1.560 1.00 46.97 183 GLN A C 1
ATOM 1372 O O . GLN A 1 183 ? -21.259 14.216 -2.369 1.00 46.97 183 GLN A O 1
ATOM 1377 N N . GLY A 1 184 ? -19.080 14.258 -1.771 1.00 43.03 184 GLY A N 1
ATOM 1378 C CA . GLY A 1 184 ? -18.538 14.811 -3.051 1.00 43.03 184 GLY A CA 1
ATOM 1379 C C . GLY A 1 184 ? -17.011 15.171 -3.193 1.00 43.03 184 GLY A C 1
ATOM 1380 O O . GLY A 1 184 ? -16.442 15.803 -2.305 1.00 43.03 184 GLY A O 1
ATOM 1381 N N . SER A 1 185 ? -16.421 14.791 -4.363 1.00 47.81 185 SER A N 1
ATOM 1382 C CA . SER A 1 185 ? -15.237 15.198 -5.220 1.00 47.81 185 SER A CA 1
ATOM 1383 C C . SER A 1 185 ? -13.738 15.308 -4.756 1.00 47.81 185 SER A C 1
ATOM 1385 O O . SER A 1 185 ? -13.429 15.518 -3.586 1.00 47.81 185 SER A O 1
ATOM 1387 N N . GLY A 1 186 ? -12.784 15.163 -5.717 1.00 52.41 186 GLY A N 1
ATOM 1388 C CA . GLY A 1 186 ? -11.643 14.206 -5.685 1.00 52.41 186 GLY A CA 1
ATOM 1389 C C . GLY A 1 186 ? -10.140 14.633 -5.700 1.00 52.41 186 GLY A C 1
ATOM 1390 O O . GLY A 1 186 ? -9.327 13.850 -5.229 1.00 52.41 186 GLY A O 1
ATOM 1391 N N . ALA A 1 187 ? -9.682 15.812 -6.142 1.00 46.09 187 ALA A N 1
ATOM 1392 C CA . ALA A 1 187 ? -8.226 16.152 -6.077 1.00 46.09 187 ALA A CA 1
ATOM 1393 C C . ALA A 1 187 ? -7.806 16.695 -4.696 1.00 46.09 187 ALA A C 1
ATOM 1395 O O . ALA A 1 187 ? -6.757 16.390 -4.137 1.00 46.09 187 ALA A O 1
ATOM 1396 N N . VAL A 1 188 ? -8.748 17.396 -4.078 1.00 50.62 188 VAL A N 1
ATOM 1397 C CA . VAL A 1 188 ? -8.763 17.789 -2.670 1.00 50.62 188 VAL A CA 1
ATOM 1398 C C . VAL A 1 188 ? -8.788 16.547 -1.756 1.00 50.62 188 VAL A C 1
ATOM 1400 O O . VAL A 1 188 ? -8.487 16.643 -0.571 1.00 50.62 188 VAL A O 1
ATOM 1403 N N . HIS A 1 189 ? -9.102 15.361 -2.292 1.00 43.66 189 HIS A N 1
ATOM 1404 C CA . HIS A 1 189 ? -9.238 14.120 -1.535 1.00 43.66 189 HIS A CA 1
ATOM 1405 C C . HIS A 1 189 ? -7.892 13.547 -1.080 1.00 43.66 189 HIS A C 1
ATOM 1407 O O . HIS A 1 189 ? -7.823 13.124 0.060 1.00 43.66 189 HIS A O 1
ATOM 1413 N N . ALA A 1 190 ? -6.815 13.620 -1.872 1.00 44.44 190 ALA A N 1
ATOM 1414 C CA . ALA A 1 190 ? -5.503 13.072 -1.488 1.00 44.44 190 ALA A CA 1
ATOM 1415 C C . ALA A 1 190 ? -4.789 13.911 -0.411 1.00 44.44 190 ALA A C 1
ATOM 1417 O O . ALA A 1 190 ? -4.240 13.371 0.551 1.00 44.44 190 ALA A O 1
ATOM 1418 N N . THR A 1 191 ? -4.866 15.241 -0.502 1.00 54.66 191 THR A N 1
ATOM 1419 C CA . THR A 1 191 ? -4.412 16.139 0.572 1.00 54.66 191 THR A CA 1
ATOM 1420 C C . THR A 1 191 ? -5.257 15.955 1.829 1.00 54.66 191 THR A C 1
ATOM 1422 O O . THR A 1 191 ? -4.718 15.878 2.932 1.00 54.66 191 THR A O 1
ATOM 1425 N N . ARG A 1 192 ? -6.579 15.798 1.668 1.00 50.09 192 ARG A N 1
ATOM 1426 C CA . ARG A 1 192 ? -7.464 15.382 2.759 1.00 50.09 192 ARG A CA 1
ATOM 1427 C C . ARG A 1 192 ? -7.059 14.013 3.310 1.00 50.09 192 ARG A C 1
ATOM 1429 O O . ARG A 1 192 ? -7.119 13.860 4.514 1.00 50.09 192 ARG A O 1
ATOM 1436 N N . THR A 1 193 ? -6.583 13.054 2.515 1.00 47.12 193 THR A N 1
ATOM 1437 C CA . THR A 1 193 ? -6.157 11.728 2.997 1.00 47.12 193 THR A CA 1
ATOM 1438 C C . THR A 1 193 ? -4.905 11.800 3.872 1.00 47.12 193 THR A C 1
ATOM 1440 O O . THR A 1 193 ? -4.926 11.247 4.965 1.00 47.12 193 THR A O 1
ATOM 1443 N N . PHE A 1 194 ? -3.847 12.514 3.472 1.00 48.59 194 PHE A N 1
ATOM 1444 C CA . PHE A 1 194 ? -2.647 12.665 4.314 1.00 48.59 194 PHE A CA 1
ATOM 1445 C C . PHE A 1 194 ? -2.888 13.552 5.544 1.00 48.59 194 PHE A C 1
ATOM 1447 O O . 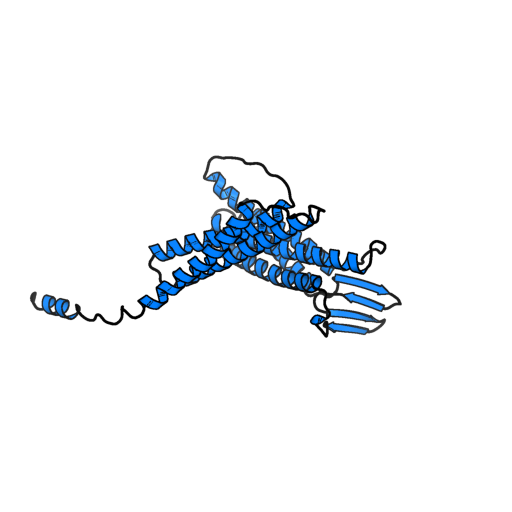PHE A 1 194 ? -2.413 13.226 6.632 1.00 48.59 194 PHE A O 1
ATOM 1454 N N . ALA A 1 195 ? -3.699 14.608 5.416 1.00 55.41 195 ALA A N 1
ATOM 1455 C CA . ALA A 1 195 ? -4.143 15.408 6.557 1.00 55.41 195 ALA A CA 1
ATOM 1456 C C . ALA A 1 195 ? -5.016 14.588 7.524 1.00 55.41 195 ALA A C 1
ATOM 1458 O O . ALA A 1 195 ? -4.888 14.723 8.737 1.00 55.41 195 ALA A O 1
ATOM 1459 N N . VAL A 1 196 ? -5.855 13.685 7.006 1.00 53.50 196 VAL A N 1
ATOM 1460 C CA . VAL A 1 196 ? -6.686 12.780 7.811 1.00 53.50 196 VAL A CA 1
ATOM 1461 C C . VAL A 1 196 ? -5.840 11.691 8.467 1.00 53.50 196 VAL A C 1
ATOM 1463 O O . VAL A 1 196 ? -6.056 11.411 9.637 1.00 53.50 196 VAL A O 1
ATOM 1466 N N . ILE A 1 197 ? -4.847 11.112 7.789 1.00 49.47 197 ILE A N 1
ATOM 1467 C CA . ILE A 1 197 ? -3.941 10.119 8.391 1.00 49.47 197 ILE A CA 1
ATOM 1468 C C . ILE A 1 197 ? -3.098 10.758 9.505 1.00 49.47 197 ILE A C 1
ATOM 1470 O O . ILE A 1 197 ? -3.051 10.216 10.610 1.00 49.47 197 ILE A O 1
ATOM 1474 N N . GLY A 1 198 ? -2.516 11.939 9.266 1.00 56.91 198 GLY A N 1
ATOM 1475 C CA . GLY A 1 198 ? -1.798 12.695 10.299 1.00 56.91 198 GLY A CA 1
ATOM 1476 C C . GLY A 1 198 ? -2.690 13.045 11.497 1.00 56.91 198 GLY A C 1
ATOM 1477 O O . GLY A 1 198 ? -2.318 12.797 12.643 1.00 56.91 198 GLY A O 1
ATOM 1478 N N . LEU A 1 199 ? -3.917 13.517 11.244 1.00 57.00 199 LEU A N 1
ATOM 1479 C CA . LEU A 1 199 ? -4.916 13.821 12.275 1.00 57.00 199 LEU A CA 1
ATOM 1480 C C . LEU A 1 199 ? -5.351 12.574 13.070 1.00 57.00 199 LEU A C 1
ATOM 1482 O O . LEU A 1 199 ? -5.521 12.644 14.287 1.00 57.00 199 LEU A O 1
ATOM 1486 N N . LEU A 1 200 ? -5.499 11.421 12.410 1.00 52.72 200 LEU A N 1
ATOM 1487 C CA . LEU A 1 200 ? -5.884 10.161 13.052 1.00 52.72 200 LEU A CA 1
ATOM 1488 C C . LEU A 1 200 ? -4.786 9.621 13.978 1.00 52.72 200 LEU A C 1
ATOM 1490 O O . LEU A 1 200 ? -5.105 9.105 15.052 1.00 52.72 200 LEU A O 1
ATOM 1494 N N . MET A 1 201 ? -3.511 9.765 13.609 1.00 51.50 201 MET A N 1
ATOM 1495 C CA . MET A 1 201 ? -2.391 9.385 14.479 1.00 51.50 201 MET A CA 1
ATOM 1496 C C . MET A 1 201 ? -2.243 10.341 15.673 1.00 51.50 201 MET A C 1
ATOM 1498 O O . MET A 1 201 ? -1.988 9.889 16.789 1.00 51.50 201 MET A O 1
ATOM 1502 N N . LEU A 1 202 ? -2.500 11.636 15.473 1.00 62.03 202 LEU A N 1
ATOM 1503 C CA . LEU A 1 202 ? -2.413 12.665 16.514 1.00 62.03 202 LEU A CA 1
ATOM 1504 C C . LEU A 1 202 ? -3.509 12.499 17.583 1.00 62.03 202 LEU A C 1
ATOM 1506 O O . LEU A 1 202 ? -3.211 12.463 18.777 1.00 62.03 202 LEU A O 1
ATOM 1510 N N . ILE A 1 203 ? -4.766 12.290 17.174 1.00 59.09 203 ILE A N 1
ATOM 1511 C CA . ILE A 1 203 ? -5.886 12.041 18.101 1.00 59.09 203 ILE A CA 1
ATOM 1512 C C . ILE A 1 203 ? -5.675 10.732 18.879 1.00 59.09 203 ILE A C 1
ATOM 1514 O O . ILE A 1 203 ? -5.913 10.685 20.088 1.00 59.09 203 ILE A O 1
ATOM 1518 N N . ALA A 1 204 ? -5.198 9.673 18.210 1.00 58.25 204 ALA A N 1
ATOM 1519 C CA . ALA A 1 204 ? -4.867 8.413 18.872 1.00 58.25 204 ALA A CA 1
ATOM 1520 C C . ALA A 1 204 ? -3.740 8.589 19.903 1.00 58.25 204 ALA A C 1
ATOM 1522 O O . ALA A 1 204 ? -3.825 8.030 20.994 1.00 58.25 204 ALA A O 1
ATOM 1523 N N . GLY A 1 205 ? -2.726 9.397 19.589 1.00 59.16 205 GLY A N 1
ATOM 1524 C CA . GLY A 1 205 ? -1.604 9.681 20.480 1.00 59.16 205 GLY A CA 1
ATOM 1525 C C . GLY A 1 205 ? -2.016 10.460 21.729 1.00 59.16 205 GLY A C 1
ATOM 1526 O O . GLY A 1 205 ? -1.704 10.034 22.839 1.00 59.16 205 GLY A O 1
ATOM 1527 N N . VAL A 1 206 ? -2.780 11.549 21.575 1.00 63.81 206 VAL A N 1
ATOM 1528 C CA . VAL A 1 206 ? -3.219 12.408 22.695 1.00 63.81 206 VAL A CA 1
ATOM 1529 C C . VAL A 1 206 ? -4.173 11.672 23.639 1.00 63.81 206 VAL A C 1
ATOM 1531 O O . VAL A 1 206 ? -4.012 11.744 24.857 1.00 63.81 206 VAL A O 1
ATOM 1534 N N . ALA A 1 207 ? -5.130 10.907 23.102 1.00 61.81 207 ALA A N 1
ATOM 1535 C CA . ALA A 1 207 ? -6.068 10.141 23.924 1.00 61.81 207 ALA A CA 1
ATOM 1536 C C . ALA A 1 207 ? -5.359 9.053 24.750 1.00 61.81 207 ALA A C 1
ATOM 1538 O O . ALA A 1 207 ? -5.678 8.851 25.924 1.00 61.81 207 ALA A O 1
ATOM 1539 N N . LEU A 1 208 ? -4.368 8.375 24.160 1.00 62.41 208 LEU A N 1
ATOM 1540 C CA . LEU A 1 208 ? -3.567 7.377 24.866 1.00 62.41 208 LEU A CA 1
ATOM 1541 C C . LEU A 1 208 ? -2.622 8.023 25.892 1.00 62.41 208 LEU A C 1
ATOM 1543 O O . LEU A 1 208 ? -2.462 7.486 26.989 1.00 62.41 208 LEU A O 1
ATOM 1547 N N . ALA A 1 209 ? -2.060 9.197 25.593 1.00 64.81 209 ALA A N 1
ATOM 1548 C CA . ALA A 1 209 ? -1.242 9.961 26.533 1.00 64.81 209 ALA A CA 1
ATOM 1549 C C . ALA A 1 209 ? -2.049 10.447 27.755 1.00 64.81 209 ALA A C 1
ATOM 1551 O O . ALA A 1 209 ? -1.589 10.284 28.885 1.00 64.81 209 ALA A O 1
ATOM 1552 N N . TYR A 1 210 ? -3.274 10.952 27.560 1.00 66.62 210 TYR A N 1
ATOM 1553 C CA . TYR A 1 210 ? -4.177 11.345 28.651 1.00 66.62 210 TYR A CA 1
ATOM 1554 C C . TYR A 1 210 ? -4.589 10.145 29.516 1.00 66.62 210 TYR A C 1
ATOM 1556 O O . TYR A 1 210 ? -4.542 10.211 30.745 1.00 66.62 210 TYR A O 1
ATOM 1564 N N . TYR A 1 211 ? -4.908 9.007 28.888 1.00 61.72 211 TYR A N 1
ATOM 1565 C CA . TYR A 1 211 ? -5.211 7.767 29.606 1.00 61.72 211 TYR A CA 1
ATOM 1566 C C . TYR A 1 211 ? -4.012 7.266 30.430 1.00 61.72 211 TYR A C 1
ATOM 1568 O O . TYR A 1 211 ? -4.168 6.862 31.583 1.00 61.72 211 TYR A O 1
ATOM 1576 N N . ALA A 1 212 ? -2.798 7.343 29.879 1.00 65.06 212 ALA A N 1
ATOM 1577 C CA . ALA A 1 212 ? -1.575 6.996 30.600 1.00 65.06 212 ALA A CA 1
ATOM 1578 C C . ALA A 1 212 ? -1.273 7.959 31.762 1.00 65.06 212 ALA A C 1
ATOM 1580 O O . ALA A 1 212 ? -0.741 7.526 32.788 1.00 65.06 212 ALA A O 1
ATOM 1581 N N . ALA A 1 213 ? -1.618 9.244 31.622 1.00 68.88 213 ALA A N 1
ATOM 1582 C CA . ALA A 1 213 ? -1.513 10.235 32.689 1.00 68.88 213 ALA A CA 1
ATOM 1583 C C . ALA A 1 213 ? -2.496 9.946 33.831 1.00 68.88 213 ALA A C 1
ATOM 1585 O O . ALA A 1 213 ? -2.069 9.886 34.981 1.00 68.88 213 ALA A O 1
ATOM 1586 N N . TYR A 1 214 ? -3.761 9.657 33.513 1.00 74.12 214 TYR A N 1
ATOM 1587 C CA . TYR A 1 214 ? -4.783 9.292 34.499 1.00 74.12 214 TYR A CA 1
ATOM 1588 C C . TYR A 1 214 ? -4.443 7.994 35.250 1.00 74.12 214 TYR A C 1
ATOM 1590 O O . TYR A 1 214 ? -4.564 7.932 36.469 1.00 74.12 214 TYR A O 1
ATOM 1598 N N . LYS A 1 215 ? -3.939 6.968 34.545 1.00 74.25 215 LYS A N 1
ATOM 1599 C CA . LYS A 1 215 ? -3.505 5.694 35.156 1.00 74.25 215 LYS A CA 1
ATOM 1600 C C . LYS A 1 215 ? -2.135 5.784 35.857 1.00 74.25 215 LYS A C 1
ATOM 1602 O O . LYS A 1 215 ? -1.639 4.784 36.362 1.00 74.25 215 LYS A O 1
ATOM 1607 N N . ASN A 1 216 ? -1.487 6.950 35.819 1.00 78.44 216 ASN A N 1
ATOM 1608 C CA . ASN A 1 216 ? -0.111 7.198 36.255 1.00 78.44 216 ASN A CA 1
ATOM 1609 C C . ASN A 1 216 ? 0.917 6.139 35.787 1.00 78.44 216 ASN A C 1
ATOM 1611 O O . ASN A 1 216 ? 1.892 5.837 36.472 1.00 78.44 216 ASN A O 1
ATOM 1615 N N . SER A 1 217 ? 0.718 5.570 34.591 1.00 70.81 217 SER A N 1
ATOM 1616 C CA . SER A 1 217 ? 1.576 4.506 34.055 1.00 70.81 217 SER A CA 1
ATOM 1617 C C . SER A 1 217 ? 2.778 5.096 33.318 1.00 70.81 217 SER A C 1
ATOM 1619 O O . SER A 1 217 ? 2.688 5.532 32.168 1.00 70.81 217 SER A O 1
ATOM 1621 N N . ASN A 1 218 ? 3.943 5.105 33.966 1.00 64.25 218 ASN A N 1
ATOM 1622 C CA . ASN A 1 218 ? 5.144 5.736 33.409 1.00 64.25 218 ASN A CA 1
ATOM 1623 C C . ASN A 1 218 ? 5.724 5.009 32.180 1.00 64.25 218 ASN A C 1
ATOM 1625 O O . ASN A 1 218 ? 6.436 5.628 31.386 1.00 64.25 218 ASN A O 1
ATOM 1629 N N . LYS A 1 219 ? 5.430 3.720 31.963 1.00 63.88 219 LYS A N 1
ATOM 1630 C CA . LYS A 1 219 ? 5.876 2.986 30.758 1.00 63.88 219 LYS A CA 1
ATOM 1631 C C . LYS A 1 219 ? 5.067 3.347 29.505 1.00 63.88 219 LYS A C 1
ATOM 1633 O O . LYS A 1 219 ? 5.619 3.306 28.407 1.00 63.88 219 LYS A O 1
ATOM 1638 N N . ASP A 1 220 ? 3.821 3.771 29.675 1.00 66.75 220 ASP A N 1
ATOM 1639 C CA . ASP A 1 220 ? 2.896 4.039 28.573 1.00 66.75 220 ASP A CA 1
ATOM 1640 C C . ASP A 1 220 ? 3.028 5.472 28.028 1.00 66.75 220 ASP A C 1
ATOM 1642 O O . ASP A 1 220 ? 2.965 5.686 26.817 1.00 66.75 220 ASP A O 1
ATOM 1646 N N . LYS A 1 221 ? 3.352 6.442 28.898 1.00 64.56 221 LYS A N 1
ATOM 1647 C CA . LYS A 1 221 ? 3.566 7.858 28.535 1.00 64.56 221 LYS A CA 1
ATOM 1648 C C . LYS A 1 221 ? 4.608 8.047 27.413 1.00 64.56 221 LYS A C 1
ATOM 1650 O O . LYS A 1 221 ? 4.375 8.817 26.487 1.00 64.56 221 LYS A O 1
ATOM 1655 N N . THR A 1 222 ? 5.709 7.285 27.426 1.00 70.81 222 THR A N 1
ATOM 1656 C CA . THR A 1 222 ? 6.772 7.363 26.397 1.00 70.81 222 THR A CA 1
ATOM 1657 C C . THR A 1 222 ? 6.324 6.841 25.027 1.00 70.81 222 THR A C 1
ATOM 1659 O O . THR A 1 222 ? 6.660 7.427 24.001 1.00 70.81 222 THR A O 1
ATOM 1662 N N . LYS A 1 223 ? 5.543 5.753 24.988 1.00 69.69 223 LYS A N 1
ATOM 1663 C CA . LYS A 1 223 ? 5.083 5.143 23.728 1.00 69.69 223 LYS A CA 1
ATOM 1664 C C . LYS A 1 223 ? 4.066 6.026 23.007 1.00 69.69 223 LYS A C 1
ATOM 1666 O O . LYS A 1 223 ? 4.027 6.048 21.781 1.00 69.69 223 LYS A O 1
ATOM 1671 N N . TYR A 1 224 ? 3.264 6.766 23.766 1.00 71.81 224 TYR A N 1
ATOM 1672 C CA . TYR A 1 224 ? 2.228 7.632 23.210 1.00 71.81 224 TYR A CA 1
ATOM 1673 C C . TYR A 1 224 ? 2.759 9.014 22.828 1.00 71.81 224 TYR A C 1
ATOM 1675 O O . TYR A 1 224 ? 2.333 9.538 21.803 1.00 71.81 224 TYR A O 1
ATOM 1683 N N . GLY A 1 225 ? 3.766 9.537 23.542 1.00 69.00 225 GLY A N 1
ATOM 1684 C CA . GLY A 1 225 ? 4.533 10.709 23.100 1.00 69.00 225 GLY A CA 1
ATOM 1685 C C . GLY A 1 225 ? 5.155 10.510 21.711 1.00 69.00 225 GLY A C 1
ATOM 1686 O O . GLY A 1 225 ? 4.977 11.346 20.832 1.00 69.00 225 GLY A O 1
ATOM 1687 N N . ALA A 1 226 ? 5.759 9.345 21.447 1.00 65.94 226 ALA A N 1
ATOM 1688 C CA . ALA A 1 226 ? 6.321 9.023 20.130 1.00 65.94 226 ALA A CA 1
ATOM 1689 C C . ALA A 1 226 ? 5.264 8.932 19.003 1.00 65.94 226 ALA A C 1
ATOM 1691 O O . ALA A 1 226 ? 5.541 9.293 17.858 1.00 65.94 226 ALA A O 1
ATOM 1692 N N . LEU A 1 227 ? 4.034 8.498 19.314 1.00 65.38 227 LEU A N 1
ATOM 1693 C CA . LEU A 1 227 ? 2.924 8.449 18.350 1.00 65.38 227 LEU A CA 1
ATOM 1694 C C . LEU A 1 227 ? 2.420 9.856 17.976 1.00 65.38 227 LEU A C 1
ATOM 1696 O O . LEU A 1 227 ? 2.081 10.101 16.817 1.00 65.38 227 LEU A O 1
ATOM 1700 N N . ILE A 1 228 ? 2.407 10.778 18.950 1.00 65.75 228 ILE A N 1
ATOM 1701 C CA . ILE A 1 228 ? 2.086 12.199 18.746 1.00 65.75 228 ILE A CA 1
ATOM 1702 C C . ILE A 1 228 ? 3.106 12.814 17.769 1.00 65.75 228 ILE A C 1
ATOM 1704 O O . ILE A 1 228 ? 2.705 13.421 16.777 1.00 65.75 228 ILE A O 1
ATOM 1708 N N . ILE A 1 229 ? 4.403 12.533 17.943 1.00 71.94 229 ILE A N 1
ATOM 1709 C CA . ILE A 1 229 ? 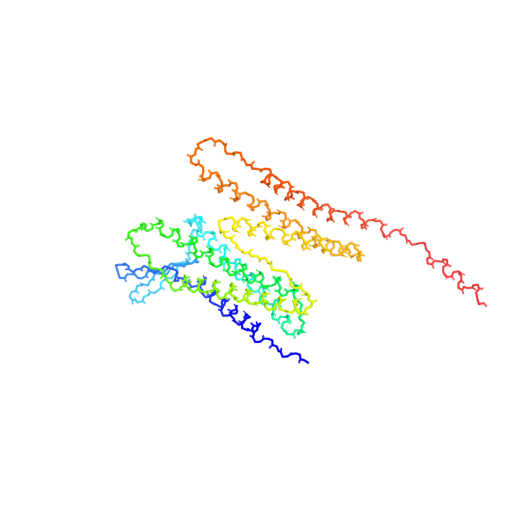5.480 13.011 17.054 1.00 71.94 229 ILE A CA 1
ATOM 1710 C C . ILE A 1 229 ? 5.303 12.510 15.608 1.00 71.94 229 ILE A C 1
ATOM 1712 O O . ILE A 1 229 ? 5.365 13.302 14.666 1.00 71.94 229 ILE A O 1
ATOM 1716 N N . ALA A 1 230 ? 5.022 11.219 15.407 1.00 67.88 230 ALA A N 1
ATOM 1717 C CA . ALA A 1 230 ? 4.833 10.651 14.066 1.00 67.88 230 ALA A CA 1
ATOM 1718 C C . ALA A 1 230 ? 3.616 11.247 13.320 1.00 67.88 230 ALA A C 1
ATOM 1720 O O . ALA A 1 230 ? 3.674 11.470 12.106 1.00 67.88 230 ALA A O 1
ATOM 1721 N N . GLY A 1 231 ? 2.532 11.558 14.044 1.00 64.94 231 GLY A N 1
ATOM 1722 C CA . GLY A 1 231 ? 1.355 12.238 13.490 1.00 64.94 231 GLY A CA 1
ATOM 1723 C C . GLY A 1 231 ? 1.644 13.677 13.053 1.00 64.94 231 GLY A C 1
ATOM 1724 O O . GLY A 1 231 ? 1.172 14.103 11.996 1.00 64.94 231 GLY A O 1
ATOM 1725 N N . GLY A 1 232 ? 2.480 14.395 13.812 1.00 67.19 232 GLY A N 1
ATOM 1726 C CA . GLY A 1 232 ? 2.977 15.723 13.444 1.00 67.19 232 GLY A CA 1
ATOM 1727 C C . GLY A 1 232 ? 3.746 15.708 12.121 1.00 67.19 232 GLY A C 1
ATOM 1728 O O . GLY A 1 232 ? 3.411 16.457 11.207 1.00 67.19 232 GLY A O 1
ATOM 1729 N N . VAL A 1 233 ? 4.699 14.786 11.952 1.00 64.69 233 VAL A N 1
ATOM 1730 C CA . VAL A 1 233 ? 5.524 14.686 10.728 1.00 64.69 233 VAL A CA 1
ATOM 1731 C C . VAL A 1 233 ? 4.687 14.377 9.475 1.00 64.69 233 VAL A C 1
ATOM 1733 O O . VAL A 1 233 ? 4.925 14.962 8.417 1.00 64.69 233 VAL A O 1
ATOM 1736 N N . CYS A 1 234 ? 3.646 13.543 9.578 1.00 66.00 234 CYS A N 1
ATOM 1737 C CA . CYS A 1 234 ? 2.710 13.314 8.465 1.00 66.00 234 CYS A CA 1
ATOM 1738 C C . CYS A 1 234 ? 1.945 14.587 8.051 1.00 66.00 234 CYS A C 1
ATOM 1740 O O . CYS A 1 234 ? 1.686 14.790 6.863 1.00 66.00 234 CYS A O 1
ATOM 1742 N N . GLY A 1 235 ? 1.616 15.461 9.012 1.00 56.22 235 GLY A N 1
ATOM 1743 C CA . GLY A 1 235 ? 0.997 16.765 8.757 1.00 56.22 235 GLY A CA 1
ATOM 1744 C C . GLY A 1 235 ? 1.908 17.713 7.973 1.00 56.22 235 GLY A C 1
ATOM 1745 O O . GLY A 1 235 ? 1.432 18.396 7.070 1.00 56.22 235 GLY A O 1
ATOM 1746 N N . ILE A 1 236 ? 3.222 17.683 8.230 1.00 70.44 236 ILE A N 1
ATOM 1747 C CA . ILE A 1 236 ? 4.215 18.472 7.476 1.00 70.44 236 ILE A CA 1
ATOM 1748 C C . ILE A 1 236 ? 4.239 18.060 6.000 1.00 70.44 236 ILE A C 1
ATOM 1750 O O . ILE A 1 236 ? 4.179 18.904 5.103 1.00 70.44 236 ILE A O 1
ATOM 1754 N N . ILE A 1 237 ? 4.269 16.752 5.740 1.00 63.84 237 ILE A N 1
ATOM 1755 C CA . ILE A 1 237 ? 4.338 16.213 4.377 1.00 63.84 237 ILE A CA 1
ATOM 1756 C C . ILE A 1 237 ? 3.051 16.534 3.594 1.00 63.84 237 ILE A C 1
ATOM 1758 O O . ILE A 1 237 ? 3.120 16.926 2.428 1.00 63.84 237 ILE A O 1
ATOM 1762 N N . ALA A 1 238 ? 1.876 16.452 4.233 1.00 65.44 238 ALA A N 1
ATOM 1763 C CA . ALA A 1 238 ? 0.585 16.754 3.601 1.00 65.44 238 ALA A CA 1
ATOM 1764 C C . ALA A 1 238 ? 0.498 18.201 3.078 1.00 65.44 238 ALA A C 1
ATOM 1766 O O . ALA A 1 238 ? -0.007 18.452 1.980 1.00 65.44 238 ALA A O 1
ATOM 1767 N N . VAL A 1 239 ? 1.013 19.151 3.860 1.00 64.12 239 VAL A N 1
ATOM 1768 C CA . VAL A 1 239 ? 1.027 20.578 3.522 1.00 64.12 239 VAL A CA 1
ATOM 1769 C C . VAL A 1 239 ? 2.022 20.859 2.412 1.00 64.12 239 VAL A C 1
ATOM 1771 O O . VAL A 1 239 ? 1.676 21.540 1.453 1.00 64.12 239 VAL A O 1
ATOM 1774 N N . ALA A 1 240 ? 3.224 20.283 2.475 1.00 69.38 240 ALA A N 1
ATOM 1775 C CA . ALA A 1 240 ? 4.233 20.448 1.431 1.00 69.38 240 ALA A CA 1
ATOM 1776 C C . ALA A 1 240 ? 3.716 20.002 0.046 1.00 69.38 240 ALA A C 1
ATOM 1778 O O . ALA A 1 240 ? 3.895 20.717 -0.942 1.00 69.38 240 ALA A O 1
ATOM 1779 N N . ILE A 1 241 ? 2.986 18.880 -0.016 1.00 70.06 241 ILE A N 1
ATOM 1780 C CA . ILE A 1 241 ? 2.358 18.377 -1.250 1.00 70.06 241 ILE A CA 1
ATOM 1781 C C . ILE A 1 241 ? 1.270 19.338 -1.763 1.00 70.06 241 ILE A C 1
ATOM 1783 O O . ILE A 1 241 ? 1.199 19.618 -2.961 1.00 70.06 241 ILE A O 1
ATOM 1787 N N . PHE A 1 242 ? 0.436 19.890 -0.876 1.00 66.00 242 PHE A N 1
ATOM 1788 C CA . PHE A 1 242 ? -0.622 20.831 -1.265 1.00 66.00 242 PHE A CA 1
ATOM 1789 C C . PHE A 1 242 ? -0.068 22.159 -1.793 1.00 66.00 242 PHE A C 1
ATOM 1791 O O . PHE A 1 242 ? -0.580 22.714 -2.765 1.00 66.00 242 PHE A O 1
ATOM 1798 N N . GLY A 1 243 ? 1.017 22.641 -1.187 1.00 71.56 243 GLY A N 1
ATOM 1799 C CA . GLY A 1 243 ? 1.684 23.875 -1.594 1.00 71.56 243 GLY A CA 1
ATOM 1800 C C . GLY A 1 243 ? 2.290 23.762 -2.987 1.00 71.56 243 GLY A C 1
ATOM 1801 O O . GLY A 1 243 ? 2.093 24.639 -3.829 1.00 71.56 243 GLY A O 1
ATOM 1802 N N . ALA A 1 244 ? 2.958 22.635 -3.255 1.00 60.53 244 ALA A N 1
ATOM 1803 C CA . ALA A 1 244 ? 3.513 22.321 -4.567 1.00 60.53 244 ALA A CA 1
ATOM 1804 C C . ALA A 1 244 ? 2.419 22.176 -5.642 1.00 60.53 244 ALA A C 1
ATOM 1806 O O . ALA A 1 244 ? 2.576 22.677 -6.754 1.00 60.53 244 ALA A O 1
ATOM 1807 N N . SER A 1 245 ? 1.279 21.563 -5.301 1.00 71.75 245 SER A N 1
ATOM 1808 C CA . SER A 1 245 ? 0.152 21.416 -6.229 1.00 71.75 245 SER A CA 1
ATOM 1809 C C . SER A 1 245 ? -0.489 22.756 -6.613 1.00 71.75 245 SER A C 1
ATOM 1811 O O . SER A 1 245 ? -0.868 22.930 -7.768 1.00 71.75 245 SER A O 1
ATOM 1813 N N . MET A 1 246 ? -0.603 23.703 -5.677 1.00 59.72 246 MET A N 1
ATOM 1814 C CA . MET A 1 246 ? -1.122 25.053 -5.943 1.00 59.72 246 MET A CA 1
ATOM 1815 C C . MET A 1 246 ? -0.133 25.888 -6.769 1.00 59.72 246 MET A C 1
ATOM 1817 O O . MET A 1 246 ? -0.563 26.587 -7.680 1.00 59.72 246 MET A O 1
ATOM 1821 N N . ARG A 1 247 ? 1.184 25.749 -6.532 1.00 65.44 247 ARG A N 1
ATOM 1822 C CA . ARG A 1 247 ? 2.240 26.420 -7.319 1.00 65.44 247 ARG A CA 1
ATOM 1823 C C . ARG A 1 247 ? 2.222 26.025 -8.799 1.00 65.44 247 ARG A C 1
ATOM 1825 O O . ARG A 1 247 ? 2.493 26.859 -9.653 1.00 65.44 247 ARG A O 1
ATOM 1832 N N . ASN A 1 248 ? 1.874 24.775 -9.099 1.00 52.44 248 ASN A N 1
ATOM 1833 C CA . ASN A 1 248 ? 1.834 24.269 -10.473 1.00 52.44 248 ASN A CA 1
ATOM 1834 C C . ASN A 1 248 ? 0.510 24.556 -11.208 1.00 52.44 248 ASN A C 1
ATOM 1836 O O . ASN A 1 248 ? 0.455 24.405 -12.424 1.00 52.44 248 ASN A O 1
ATOM 1840 N N . GLY A 1 249 ? -0.557 24.957 -10.509 1.00 61.59 249 GLY A N 1
ATOM 1841 C CA . GLY A 1 249 ? -1.880 25.169 -11.110 1.00 61.59 249 GLY A CA 1
ATOM 1842 C C . GLY A 1 249 ? -2.135 26.571 -11.678 1.00 61.59 249 GLY A C 1
ATOM 1843 O O . GLY A 1 249 ? -3.097 26.745 -12.419 1.00 61.59 249 GLY A O 1
ATOM 1844 N N . SER A 1 250 ? -1.318 27.575 -11.340 1.00 57.16 250 SER A N 1
ATOM 1845 C CA . SER A 1 250 ? -1.631 28.987 -11.610 1.00 57.16 250 SER A CA 1
ATOM 1846 C C . SER A 1 250 ? -0.920 29.616 -12.807 1.00 57.16 250 SER A C 1
ATOM 1848 O O . SER A 1 250 ? -1.099 30.805 -12.990 1.00 57.16 250 SER A O 1
ATOM 1850 N N . GLY A 1 251 ? -0.097 28.906 -13.589 1.00 59.66 251 GLY A N 1
ATOM 1851 C CA . GLY A 1 251 ? 0.431 29.365 -14.894 1.00 59.66 251 GLY A CA 1
ATOM 1852 C C . GLY A 1 251 ? 1.137 30.740 -14.993 1.00 59.66 251 GLY A C 1
ATOM 1853 O O . GLY A 1 251 ? 1.537 31.122 -16.086 1.00 59.66 251 GLY A O 1
ATOM 1854 N N . THR A 1 252 ? 1.303 31.491 -13.906 1.00 56.59 252 THR A N 1
ATOM 1855 C CA . THR A 1 252 ? 1.909 32.827 -13.856 1.00 56.59 252 THR A CA 1
ATOM 1856 C C . THR A 1 252 ? 3.133 32.800 -12.949 1.00 56.59 252 THR A C 1
ATOM 1858 O O . THR A 1 252 ? 3.065 32.230 -11.863 1.00 56.59 252 THR A O 1
ATOM 1861 N N . GLU A 1 253 ? 4.214 33.490 -13.325 1.00 64.31 253 GLU A N 1
ATOM 1862 C CA . GLU A 1 253 ? 5.424 33.662 -12.493 1.00 64.31 253 GLU A CA 1
ATOM 1863 C C . GLU A 1 253 ? 5.195 34.519 -11.227 1.00 64.31 253 GLU A C 1
ATOM 1865 O O . GLU A 1 253 ? 6.104 34.703 -10.417 1.00 64.31 253 GLU A O 1
ATOM 1870 N N . LEU A 1 254 ? 3.976 35.036 -11.029 1.00 64.50 254 LEU A N 1
ATOM 1871 C CA . LEU A 1 254 ? 3.607 35.830 -9.862 1.00 64.50 254 LEU A CA 1
ATOM 1872 C C . LEU A 1 254 ? 3.328 34.939 -8.634 1.00 64.50 254 LEU A C 1
ATOM 1874 O O . LEU A 1 254 ? 2.658 33.909 -8.750 1.00 64.50 254 LEU A O 1
ATOM 1878 N N . PRO A 1 255 ? 3.807 35.333 -7.440 1.00 65.88 255 PRO A N 1
ATOM 1879 C CA . PRO A 1 255 ? 3.652 34.563 -6.210 1.00 65.88 255 PRO A CA 1
ATOM 1880 C C . PRO A 1 255 ? 2.173 34.401 -5.829 1.00 65.88 255 PRO A C 1
ATOM 1882 O O . PRO A 1 255 ? 1.469 35.379 -5.584 1.00 65.88 255 PRO A O 1
ATOM 1885 N N . ILE A 1 256 ? 1.705 33.151 -5.744 1.00 63.38 256 ILE A N 1
ATOM 1886 C CA . ILE A 1 256 ? 0.355 32.815 -5.274 1.00 63.38 256 ILE A CA 1
ATOM 1887 C C . ILE A 1 256 ? 0.313 32.957 -3.743 1.00 63.38 256 ILE A C 1
ATOM 1889 O O . ILE A 1 256 ? 1.097 32.295 -3.056 1.00 63.38 256 ILE A O 1
ATOM 1893 N N . PRO A 1 257 ? -0.605 33.753 -3.171 1.00 73.00 257 PRO A N 1
ATOM 1894 C CA . PRO A 1 257 ? -0.776 33.825 -1.727 1.00 73.00 257 PRO A CA 1
ATOM 1895 C C . PRO A 1 257 ? -1.446 32.543 -1.205 1.00 73.00 257 PRO A C 1
ATOM 1897 O O . PRO A 1 257 ? -2.605 32.256 -1.509 1.00 73.00 257 PRO A O 1
ATOM 1900 N N . PHE A 1 258 ? -0.723 31.756 -0.405 1.00 75.69 258 PHE A N 1
ATOM 1901 C CA . PHE A 1 258 ? -1.304 30.622 0.318 1.00 75.69 258 PHE A CA 1
ATOM 1902 C C . PHE A 1 258 ? -2.204 31.128 1.459 1.00 75.69 258 PHE A C 1
ATOM 1904 O O . PHE A 1 258 ? -1.863 32.081 2.155 1.00 75.69 258 PHE A O 1
ATOM 1911 N N . GLY A 1 259 ? -3.358 30.493 1.677 1.00 68.06 259 GLY A N 1
ATOM 1912 C CA . GLY A 1 259 ? -4.253 30.847 2.784 1.00 68.06 259 GLY A CA 1
ATOM 1913 C C . GLY A 1 259 ? -3.692 30.451 4.157 1.00 68.06 259 GLY A C 1
ATOM 1914 O O . GLY A 1 259 ? -2.860 29.552 4.273 1.00 68.06 259 GLY A O 1
ATOM 1915 N N . TYR A 1 260 ? -4.201 31.065 5.227 1.00 63.25 260 TYR A N 1
ATOM 1916 C CA . TYR A 1 260 ? -3.750 30.832 6.608 1.00 63.25 260 TYR A CA 1
ATOM 1917 C C . TYR A 1 260 ? -3.780 29.363 7.062 1.00 63.25 260 TYR A C 1
ATOM 1919 O O . TYR A 1 260 ? -2.954 28.961 7.874 1.00 63.25 260 TYR A O 1
ATOM 1927 N N . SER A 1 261 ? -4.673 28.530 6.522 1.00 61.34 261 SER A N 1
ATOM 1928 C CA . SER A 1 261 ? -4.760 27.099 6.854 1.00 61.34 261 SER A CA 1
ATOM 1929 C C . SER A 1 261 ? -3.517 26.298 6.443 1.00 61.34 261 SER A C 1
ATOM 1931 O O . SER A 1 261 ? -3.135 25.359 7.141 1.00 61.34 261 SER A O 1
ATOM 1933 N N . PHE A 1 262 ? -2.843 26.692 5.361 1.00 72.62 262 PHE A N 1
ATOM 1934 C CA . PHE A 1 262 ? -1.566 26.116 4.935 1.00 72.62 262 PHE A CA 1
ATOM 1935 C C . PHE A 1 262 ? -0.473 26.359 5.988 1.00 72.62 262 PHE A C 1
ATOM 1937 O O . PHE A 1 262 ? 0.230 25.435 6.390 1.00 72.62 262 PHE A O 1
ATOM 1944 N N . TYR A 1 263 ? -0.391 27.587 6.508 1.00 72.94 263 TYR A N 1
ATOM 1945 C CA . TYR A 1 263 ? 0.581 27.974 7.535 1.00 72.94 263 TYR A CA 1
ATOM 1946 C C . TYR A 1 263 ? 0.252 27.393 8.912 1.00 72.94 263 TYR A C 1
ATOM 1948 O O . TYR A 1 263 ? 1.135 26.888 9.600 1.00 72.94 263 TYR A O 1
ATOM 1956 N N . LEU A 1 264 ? -1.024 27.395 9.299 1.00 66.38 264 LEU A N 1
ATOM 1957 C CA . LEU A 1 264 ? -1.464 26.802 10.561 1.00 66.38 264 LEU A CA 1
ATOM 1958 C C . LEU A 1 264 ? -1.208 25.290 10.611 1.00 66.38 264 LEU A C 1
ATOM 1960 O O . LEU A 1 264 ? -0.888 24.778 11.678 1.00 66.38 264 LEU A O 1
ATOM 1964 N N . THR A 1 265 ? -1.265 24.581 9.479 1.00 68.56 265 THR A N 1
ATOM 1965 C CA . THR A 1 265 ? -0.947 23.143 9.445 1.00 68.56 265 THR A CA 1
ATOM 1966 C C . THR A 1 265 ? 0.560 22.880 9.619 1.00 68.56 265 THR A C 1
ATOM 1968 O O . THR A 1 265 ? 0.932 21.912 10.279 1.00 68.56 265 THR A O 1
ATOM 1971 N N . TRP A 1 266 ? 1.438 23.771 9.136 1.00 71.44 266 TRP A N 1
ATOM 1972 C CA . TRP A 1 266 ? 2.868 23.747 9.482 1.00 71.44 266 TRP A CA 1
ATOM 1973 C C . TRP A 1 266 ? 3.096 23.983 10.980 1.00 71.44 266 TRP A C 1
ATOM 1975 O O . TRP A 1 266 ? 3.777 23.190 11.627 1.00 71.44 266 TRP A O 1
ATOM 1985 N N . VAL A 1 267 ? 2.496 25.035 11.550 1.00 70.06 267 VAL A N 1
ATOM 1986 C CA . VAL A 1 267 ? 2.635 25.375 12.980 1.00 70.06 267 VAL A CA 1
ATOM 1987 C C . VAL A 1 267 ? 2.108 24.249 13.872 1.00 70.06 267 VAL A C 1
ATOM 1989 O O . VAL A 1 267 ? 2.775 23.857 14.825 1.00 70.06 267 VAL A O 1
ATOM 1992 N N . GLN A 1 268 ? 0.951 23.672 13.539 1.00 73.75 268 GLN A N 1
ATOM 1993 C CA . GLN A 1 268 ? 0.381 22.526 14.247 1.00 73.75 268 GLN A CA 1
ATOM 1994 C C . GLN A 1 268 ? 1.336 21.331 14.219 1.00 73.75 268 GLN A C 1
ATOM 1996 O O . GLN A 1 268 ? 1.587 20.713 15.252 1.00 73.75 268 GLN A O 1
ATOM 2001 N N . ALA A 1 269 ? 1.875 20.995 13.050 1.00 68.31 269 ALA A N 1
ATOM 2002 C CA . ALA A 1 269 ? 2.778 19.870 12.903 1.00 68.31 269 ALA A CA 1
ATOM 2003 C C . ALA A 1 269 ? 4.086 20.054 13.695 1.00 68.31 269 ALA A C 1
ATOM 2005 O O . ALA A 1 269 ? 4.547 19.107 14.333 1.00 68.31 269 ALA A O 1
ATOM 2006 N N . PHE A 1 270 ? 4.611 21.282 13.758 1.00 68.94 270 PHE A N 1
ATOM 2007 C CA . PHE A 1 270 ? 5.742 21.634 14.619 1.00 68.94 270 PHE A CA 1
ATOM 2008 C C . PHE A 1 270 ? 5.406 21.522 16.112 1.00 68.94 270 PHE A C 1
ATOM 2010 O O . PHE A 1 270 ? 6.095 20.798 16.828 1.00 68.94 270 PHE A O 1
ATOM 2017 N N . LEU A 1 271 ? 4.326 22.157 16.585 1.00 67.69 271 LEU A N 1
ATOM 2018 C CA . LEU A 1 271 ? 3.893 22.080 17.991 1.00 67.69 271 LEU A CA 1
ATOM 2019 C C . LEU A 1 271 ? 3.616 20.636 18.442 1.00 67.69 271 LEU A C 1
ATOM 2021 O O . LEU A 1 271 ? 3.832 20.295 19.599 1.00 67.69 271 LEU A O 1
ATOM 2025 N N . THR A 1 272 ? 3.177 19.772 17.525 1.00 70.38 272 THR A N 1
ATOM 2026 C CA . THR A 1 272 ? 2.922 18.351 17.797 1.00 70.38 272 THR A CA 1
ATOM 2027 C C . THR A 1 272 ? 4.220 17.553 17.966 1.00 70.38 272 THR A C 1
ATOM 2029 O O . THR A 1 272 ? 4.310 16.707 18.853 1.00 70.38 272 THR A O 1
ATOM 2032 N N . VAL A 1 273 ? 5.241 17.826 17.147 1.00 69.06 273 VAL A N 1
ATOM 2033 C CA . VAL A 1 273 ? 6.564 17.198 17.290 1.00 69.06 273 VAL A CA 1
ATOM 2034 C C . VAL A 1 273 ? 7.231 17.639 18.599 1.00 69.06 273 VAL A C 1
ATOM 2036 O O . VAL A 1 273 ? 7.661 16.779 19.361 1.00 69.06 273 VAL A O 1
ATOM 2039 N N . PHE A 1 274 ? 7.236 18.939 18.913 1.00 74.44 274 PHE A N 1
ATOM 2040 C CA . PHE A 1 274 ? 7.852 19.458 20.145 1.00 74.44 274 PHE A CA 1
ATOM 2041 C C . PHE A 1 274 ? 7.079 19.073 21.420 1.00 74.44 274 PHE A C 1
ATOM 2043 O O . PHE A 1 274 ? 7.664 18.610 22.395 1.00 74.44 274 PHE A O 1
ATOM 2050 N N . GLY A 1 275 ? 5.746 19.151 21.411 1.00 71.56 275 GLY A N 1
ATOM 2051 C CA . GLY A 1 275 ? 4.947 18.715 22.562 1.00 71.56 275 GLY A CA 1
ATOM 2052 C C . GLY A 1 275 ? 5.089 17.216 22.854 1.00 71.56 275 GLY A C 1
ATOM 2053 O O . GLY A 1 275 ? 5.030 16.794 24.008 1.00 71.56 275 GLY A O 1
ATOM 2054 N N . GLY A 1 276 ? 5.318 16.392 21.825 1.00 71.44 276 GLY A N 1
ATOM 2055 C CA . GLY A 1 276 ? 5.606 14.972 22.002 1.00 71.44 276 GLY A CA 1
ATOM 2056 C C . GLY A 1 276 ? 6.978 14.695 22.627 1.00 71.44 276 GLY A C 1
ATOM 2057 O O . GLY A 1 276 ? 7.105 13.719 23.370 1.00 71.44 276 GLY A O 1
ATOM 2058 N N . THR A 1 277 ? 7.986 15.541 22.373 1.00 71.50 277 THR A N 1
ATOM 2059 C CA . THR A 1 277 ? 9.325 15.402 22.968 1.00 71.50 277 THR A CA 1
ATOM 2060 C C . THR A 1 277 ? 9.352 15.819 24.438 1.00 71.50 277 THR A C 1
ATOM 2062 O O . THR A 1 277 ? 9.901 15.076 25.248 1.00 71.50 277 THR A O 1
ATOM 2065 N N . ASP A 1 278 ? 8.669 16.903 24.821 1.00 73.75 278 ASP A N 1
ATOM 2066 C CA . ASP A 1 278 ? 8.631 17.382 26.218 1.00 73.75 278 ASP A CA 1
ATOM 2067 C C . ASP A 1 278 ? 7.977 16.359 27.169 1.00 73.75 278 ASP A C 1
ATOM 2069 O O . ASP A 1 278 ? 8.415 16.151 28.302 1.00 73.75 278 ASP A O 1
ATOM 2073 N N . ILE A 1 279 ? 6.957 15.637 26.686 1.00 70.00 279 ILE A N 1
ATOM 2074 C CA . ILE A 1 279 ? 6.299 14.547 27.432 1.00 70.00 279 ILE A CA 1
ATOM 2075 C C . ILE A 1 279 ? 7.258 13.374 27.688 1.00 70.00 279 ILE A C 1
ATOM 2077 O O . ILE A 1 279 ? 7.133 12.673 28.698 1.00 70.00 279 ILE A O 1
ATOM 2081 N N . ILE A 1 280 ? 8.201 13.129 26.775 1.00 70.75 280 ILE A N 1
ATOM 2082 C CA . ILE A 1 280 ? 9.214 12.084 26.940 1.00 70.75 280 ILE A CA 1
ATOM 2083 C C . ILE A 1 280 ? 10.283 12.545 27.940 1.00 70.75 280 ILE A C 1
ATOM 2085 O O . ILE A 1 280 ? 10.698 11.737 28.773 1.00 70.75 280 ILE A O 1
ATOM 2089 N N . ASP A 1 281 ? 10.665 13.823 27.908 1.00 69.25 281 ASP A N 1
ATOM 2090 C CA . ASP A 1 281 ? 11.784 14.362 28.689 1.00 69.25 281 ASP A CA 1
ATOM 2091 C C . ASP A 1 281 ? 11.462 14.536 30.188 1.00 69.25 281 ASP A C 1
ATOM 2093 O O . ASP A 1 281 ? 12.261 14.173 31.051 1.00 69.25 281 ASP A O 1
ATOM 2097 N N . ILE A 1 282 ? 10.224 14.915 30.543 1.00 64.56 282 ILE A N 1
ATOM 2098 C CA . ILE A 1 282 ? 9.746 15.001 31.947 1.00 64.56 282 ILE A CA 1
ATOM 2099 C C . ILE A 1 282 ? 9.897 13.664 32.710 1.00 64.56 282 ILE A C 1
ATOM 2101 O O . ILE A 1 282 ? 9.974 13.631 33.941 1.00 64.56 282 ILE A O 1
ATOM 2105 N N . LYS A 1 283 ? 9.964 12.530 32.002 1.00 59.09 283 LYS A N 1
ATOM 2106 C CA . LYS A 1 283 ? 10.193 11.210 32.606 1.00 59.09 283 LYS A CA 1
ATOM 2107 C C . LYS A 1 283 ? 11.655 10.973 33.002 1.00 59.09 283 LYS A C 1
ATOM 2109 O O . LYS A 1 283 ? 11.891 10.141 33.880 1.00 59.09 283 LYS A O 1
ATOM 2114 N N . ALA A 1 284 ? 12.615 11.629 32.352 1.00 57.50 284 ALA A N 1
ATOM 2115 C CA . ALA A 1 284 ? 14.035 11.434 32.630 1.00 57.50 284 ALA A CA 1
ATOM 2116 C C . ALA A 1 284 ? 14.417 12.016 34.000 1.00 57.50 284 ALA A C 1
ATOM 2118 O O . ALA A 1 284 ? 15.059 11.323 34.777 1.00 57.50 284 ALA A O 1
ATOM 2119 N N . GLY A 1 285 ? 13.910 13.203 34.353 1.00 57.78 285 GLY A N 1
ATOM 2120 C CA . GLY A 1 285 ? 14.281 13.895 35.598 1.00 57.78 285 GLY A CA 1
ATOM 2121 C C . GLY A 1 285 ? 13.648 13.374 36.900 1.00 57.78 285 GLY A C 1
ATOM 2122 O O . GLY A 1 285 ? 14.088 13.758 37.976 1.00 57.78 285 GLY A O 1
ATOM 2123 N N . ARG A 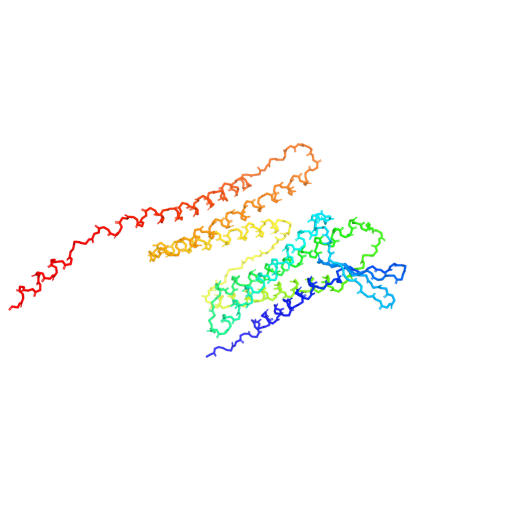1 286 ? 12.618 12.512 36.850 1.00 55.84 286 ARG A N 1
ATOM 2124 C CA . ARG A 1 286 ? 11.921 12.018 38.064 1.00 55.84 286 ARG A CA 1
ATOM 2125 C C . ARG A 1 286 ? 12.510 10.733 38.645 1.00 55.84 286 ARG A C 1
ATOM 2127 O O . ARG A 1 286 ? 12.122 10.324 39.732 1.00 55.84 286 ARG A O 1
ATOM 2134 N N . ARG A 1 287 ? 13.391 10.052 37.909 1.00 54.16 287 ARG A N 1
ATOM 2135 C CA . ARG A 1 287 ? 13.945 8.765 38.354 1.00 54.16 287 ARG A CA 1
ATOM 2136 C C . ARG A 1 287 ? 15.023 8.928 39.431 1.00 54.16 287 ARG A C 1
ATOM 2138 O O . ARG A 1 287 ? 15.286 7.967 40.137 1.00 54.16 287 ARG A O 1
ATOM 2145 N N . ASP A 1 288 ? 15.546 10.139 39.603 1.00 53.88 288 ASP A N 1
ATOM 2146 C CA . ASP A 1 288 ? 16.658 10.418 40.517 1.00 53.88 288 ASP A CA 1
ATOM 2147 C C . ASP A 1 288 ? 16.207 10.847 41.926 1.00 53.88 288 ASP A C 1
ATOM 2149 O O . ASP A 1 288 ? 17.044 11.111 42.777 1.00 53.88 288 ASP A O 1
ATOM 2153 N N . THR A 1 289 ? 14.898 10.951 42.194 1.00 56.72 289 THR A N 1
ATOM 2154 C CA . THR A 1 289 ? 14.379 11.507 43.465 1.00 56.72 289 THR A CA 1
ATOM 2155 C C . THR A 1 289 ? 13.617 10.513 44.343 1.00 56.72 289 THR A C 1
ATOM 2157 O O . THR A 1 289 ? 13.302 10.849 45.480 1.00 56.72 289 THR A O 1
ATOM 2160 N N . GLU A 1 290 ? 13.293 9.311 43.852 1.00 56.38 290 GLU A N 1
ATOM 2161 C CA . GLU A 1 290 ? 12.410 8.363 44.563 1.00 56.38 290 GLU A CA 1
ATOM 2162 C C . GLU A 1 290 ? 13.151 7.231 45.301 1.00 56.38 290 GLU A C 1
ATOM 2164 O O . GLU A 1 290 ? 12.528 6.535 46.097 1.00 56.38 290 GLU A O 1
ATOM 2169 N N . ASP A 1 291 ? 14.467 7.077 45.112 1.00 55.47 291 ASP A N 1
ATOM 2170 C CA . ASP A 1 291 ? 15.264 6.047 45.808 1.00 55.47 291 ASP A CA 1
ATOM 2171 C C . ASP A 1 291 ? 15.828 6.499 47.179 1.00 55.47 291 ASP A C 1
ATOM 2173 O O . ASP A 1 291 ? 16.453 5.697 47.869 1.00 55.47 291 ASP A O 1
ATOM 2177 N N . ASP A 1 292 ? 15.553 7.730 47.636 1.00 54.84 292 ASP A N 1
ATOM 2178 C CA . ASP A 1 292 ? 16.201 8.324 48.827 1.00 54.84 292 ASP A CA 1
ATOM 2179 C C . ASP A 1 292 ? 15.314 8.487 50.089 1.00 54.84 292 ASP A C 1
ATOM 2181 O O . ASP A 1 292 ? 15.684 9.216 51.011 1.00 54.84 292 ASP A O 1
ATOM 2185 N N . GLN A 1 293 ? 14.166 7.801 50.222 1.00 54.47 293 GLN A N 1
ATOM 2186 C CA . GLN A 1 293 ? 13.362 7.871 51.466 1.00 54.47 293 GLN A CA 1
ATOM 2187 C C . GLN A 1 293 ? 13.046 6.517 52.141 1.00 54.47 293 GLN A C 1
ATOM 2189 O O . GLN A 1 293 ? 11.975 5.941 51.943 1.00 54.47 293 GLN A O 1
ATOM 2194 N N . PRO A 1 294 ? 13.921 6.042 53.050 1.00 55.19 294 PRO A N 1
ATOM 2195 C CA . PRO A 1 294 ? 13.623 4.975 54.000 1.00 55.19 294 PRO A CA 1
ATOM 2196 C C . PRO A 1 294 ? 13.310 5.539 55.402 1.00 55.19 294 PRO A C 1
ATOM 2198 O O . PRO A 1 294 ? 14.084 5.341 56.328 1.00 55.19 294 PRO A O 1
ATOM 2201 N N . VAL A 1 295 ? 12.188 6.242 55.609 1.00 57.69 295 VAL A N 1
ATOM 2202 C CA . VAL A 1 295 ? 11.783 6.686 56.966 1.00 57.69 295 VAL A CA 1
ATOM 2203 C C . VAL A 1 295 ? 10.270 6.578 57.134 1.00 57.69 295 VAL A C 1
ATOM 2205 O O . VAL A 1 295 ? 9.536 7.524 56.891 1.00 57.69 295 VAL A O 1
ATOM 2208 N N . HIS A 1 296 ? 9.805 5.386 57.500 1.00 55.31 296 HIS A N 1
ATOM 2209 C CA . HIS A 1 296 ? 8.536 5.197 58.231 1.00 55.31 296 HIS A CA 1
ATOM 2210 C C . HIS A 1 296 ? 8.286 3.734 58.612 1.00 55.31 296 HIS A C 1
ATOM 2212 O O . HIS A 1 296 ? 7.366 3.437 59.370 1.00 55.31 296 HIS A O 1
ATOM 2218 N N . ARG A 1 297 ? 9.106 2.793 58.122 1.00 57.47 297 ARG A N 1
ATOM 2219 C CA . ARG A 1 297 ? 8.962 1.376 58.479 1.00 57.47 297 ARG A CA 1
ATOM 2220 C C . ARG A 1 297 ? 9.301 1.093 59.955 1.00 57.47 297 ARG A C 1
ATOM 2222 O O . ARG A 1 297 ? 8.787 0.119 60.487 1.00 57.47 297 ARG A O 1
ATOM 2229 N N . GLU A 1 298 ? 10.084 1.940 60.626 1.00 57.88 298 GLU A N 1
ATOM 2230 C CA . GLU A 1 298 ? 10.441 1.734 62.041 1.00 57.88 298 GLU A CA 1
ATOM 2231 C C . GLU A 1 298 ? 9.339 2.165 63.028 1.00 57.88 298 GLU A C 1
ATOM 2233 O O . GLU A 1 298 ? 9.093 1.462 64.006 1.00 57.88 298 GLU A O 1
ATOM 2238 N N . GLU A 1 299 ? 8.572 3.224 62.745 1.00 57.69 299 GLU A N 1
ATOM 2239 C CA . GLU A 1 299 ? 7.464 3.641 63.629 1.00 57.69 299 GLU A CA 1
ATOM 2240 C C . GLU A 1 299 ? 6.293 2.647 63.639 1.00 57.69 299 GLU A C 1
ATOM 2242 O O . GLU A 1 299 ? 5.633 2.460 64.661 1.00 57.69 299 GLU A O 1
ATOM 2247 N N . VAL A 1 300 ? 6.063 1.945 62.524 1.00 59.97 300 VAL A N 1
ATOM 2248 C CA . VAL A 1 300 ? 5.014 0.914 62.434 1.00 59.97 300 VAL A CA 1
ATOM 2249 C C . VAL A 1 300 ? 5.379 -0.336 63.248 1.00 59.97 300 VAL A C 1
ATOM 2251 O O . VAL A 1 300 ? 4.490 -1.068 63.684 1.00 59.97 300 VAL A O 1
ATOM 2254 N N . ILE A 1 301 ? 6.670 -0.572 63.500 1.00 61.31 301 ILE A N 1
ATOM 2255 C CA . ILE A 1 301 ? 7.131 -1.678 64.347 1.00 61.31 301 ILE A CA 1
ATOM 2256 C C . ILE A 1 301 ? 6.991 -1.298 65.829 1.00 61.31 301 ILE A C 1
ATOM 2258 O O . ILE A 1 301 ? 6.438 -2.086 66.594 1.00 61.31 301 ILE A O 1
ATOM 2262 N N . ALA A 1 302 ? 7.350 -0.068 66.216 1.00 63.62 302 ALA A N 1
ATOM 2263 C CA . ALA A 1 302 ? 7.207 0.413 67.596 1.00 63.62 302 ALA A CA 1
ATOM 2264 C C . ALA A 1 302 ? 5.742 0.458 68.081 1.00 63.62 302 ALA A C 1
ATOM 2266 O O . ALA A 1 302 ? 5.450 0.181 69.242 1.00 63.62 302 ALA A O 1
ATOM 2267 N N . MET A 1 303 ? 4.793 0.749 67.187 1.00 60.12 303 MET A N 1
ATOM 2268 C CA . MET A 1 303 ? 3.365 0.803 67.528 1.00 60.12 303 MET A CA 1
ATOM 2269 C C . MET A 1 303 ? 2.718 -0.589 67.673 1.00 60.12 303 MET A C 1
ATOM 2271 O O . MET A 1 303 ? 1.627 -0.711 68.224 1.00 60.12 303 MET A O 1
ATOM 2275 N N . ARG A 1 304 ? 3.380 -1.651 67.191 1.00 66.19 304 ARG A N 1
ATOM 2276 C CA . ARG A 1 304 ? 2.901 -3.037 67.313 1.00 66.19 304 ARG A CA 1
ATOM 2277 C C . ARG A 1 304 ? 3.310 -3.692 68.635 1.00 66.19 304 ARG A C 1
ATOM 2279 O O . ARG A 1 304 ? 2.661 -4.651 69.041 1.00 66.19 304 ARG A O 1
ATOM 2286 N N . GLU A 1 305 ? 4.338 -3.174 69.307 1.00 66.75 305 GLU A N 1
ATOM 2287 C CA . GLU A 1 305 ? 4.808 -3.684 70.605 1.00 66.75 305 GLU A CA 1
ATOM 2288 C C . GLU A 1 305 ? 4.056 -3.094 71.808 1.00 66.75 305 GLU A C 1
ATOM 2290 O O . GLU A 1 305 ? 4.075 -3.690 72.874 1.00 66.75 305 GLU A O 1
ATOM 2295 N N . SER A 1 306 ? 3.325 -1.983 71.658 1.00 63.50 306 SER A N 1
ATOM 2296 C CA . SER A 1 306 ? 2.545 -1.380 72.757 1.00 63.50 306 SER A CA 1
ATOM 2297 C C . SER A 1 306 ? 1.151 -1.992 72.972 1.00 63.50 306 SER A C 1
ATOM 2299 O O . SER A 1 306 ? 0.404 -1.532 73.835 1.00 63.50 306 SER A O 1
ATOM 2301 N N . ILE A 1 307 ? 0.782 -3.003 72.177 1.00 61.59 307 ILE A N 1
ATOM 2302 C CA . ILE A 1 307 ? -0.530 -3.679 72.215 1.00 61.59 307 ILE A CA 1
ATOM 2303 C C . ILE A 1 307 ? -0.424 -5.111 72.793 1.00 61.59 307 ILE A C 1
ATOM 2305 O O . ILE A 1 307 ? -1.441 -5.785 72.960 1.00 61.59 307 ILE A O 1
ATOM 2309 N N . ILE A 1 308 ? 0.781 -5.573 73.141 1.00 57.94 308 ILE A N 1
ATOM 2310 C CA . ILE A 1 308 ? 1.034 -6.867 73.805 1.00 57.94 308 ILE A CA 1
ATOM 2311 C C . ILE A 1 308 ? 1.431 -6.604 75.257 1.00 57.94 308 ILE A C 1
ATOM 2313 O O . ILE A 1 308 ? 0.908 -7.325 76.135 1.00 57.94 308 ILE A O 1
#